Protein AF-A0A7W6C2K6-F1 (afdb_monomer_lite)

pLDDT: mean 76.29, std 16.05, range [32.16, 95.69]

Structure (mmCIF, N/CA/C/O backbone):
data_AF-A0A7W6C2K6-F1
#
_entry.id   AF-A0A7W6C2K6-F1
#
loop_
_atom_site.group_PDB
_atom_site.id
_atom_site.type_symbol
_atom_site.label_atom_id
_atom_site.label_alt_id
_atom_site.label_comp_id
_atom_site.label_asym_id
_atom_site.label_entity_id
_atom_site.label_seq_id
_atom_site.pdbx_PDB_ins_code
_atom_site.Cartn_x
_atom_site.Cartn_y
_atom_site.Cartn_z
_atom_site.occupancy
_atom_site.B_iso_or_equiv
_atom_site.auth_seq_id
_atom_site.auth_comp_id
_atom_site.auth_asym_id
_atom_site.auth_atom_id
_atom_site.pdbx_PDB_model_num
ATOM 1 N N . MET A 1 1 ? -14.427 -16.935 34.861 1.00 48.00 1 MET A N 1
ATOM 2 C CA . MET A 1 1 ? -13.727 -17.296 33.609 1.00 48.00 1 MET A CA 1
ATOM 3 C C . MET A 1 1 ? -14.744 -17.053 32.512 1.00 48.00 1 MET A C 1
ATOM 5 O O . MET A 1 1 ? -15.802 -17.653 32.616 1.00 48.00 1 MET A O 1
ATOM 9 N N . ALA A 1 2 ? -14.507 -16.117 31.590 1.00 50.75 2 ALA A N 1
ATOM 10 C CA . ALA A 1 2 ? -15.468 -15.857 30.516 1.00 50.75 2 ALA A CA 1
ATOM 11 C C . ALA A 1 2 ? -15.568 -17.104 29.625 1.00 50.75 2 ALA A C 1
ATOM 13 O O . ALA A 1 2 ? -14.542 -17.689 29.267 1.00 50.75 2 ALA A O 1
ATOM 14 N N . THR A 1 3 ? -16.783 -17.541 29.330 1.00 52.75 3 THR A N 1
ATOM 15 C CA . THR A 1 3 ? -17.092 -18.716 28.513 1.00 52.75 3 THR A CA 1
ATOM 16 C C . THR A 1 3 ? -17.697 -18.283 27.182 1.00 52.75 3 THR A C 1
ATOM 18 O O . THR A 1 3 ? -18.182 -17.166 27.053 1.00 52.75 3 THR A O 1
ATOM 21 N N . LEU A 1 4 ? -17.685 -19.162 26.175 1.00 52.69 4 LEU A N 1
ATOM 22 C CA . LEU A 1 4 ? -18.337 -18.900 24.882 1.00 52.69 4 LEU A CA 1
ATOM 23 C C . LEU A 1 4 ? -19.836 -18.571 25.028 1.00 52.69 4 LEU A C 1
ATOM 25 O O . LEU A 1 4 ? -20.363 -17.805 24.237 1.00 52.69 4 LEU A O 1
ATOM 29 N N . ARG A 1 5 ? -20.496 -19.057 26.087 1.00 49.12 5 ARG A N 1
ATOM 30 C CA . ARG A 1 5 ? -21.888 -18.704 26.413 1.00 49.12 5 ARG A CA 1
ATOM 31 C C . ARG A 1 5 ? -22.070 -17.246 26.834 1.00 49.12 5 ARG A C 1
ATOM 33 O O . ARG A 1 5 ? -23.145 -16.696 26.646 1.00 49.12 5 ARG A O 1
ATOM 40 N N . ASP A 1 6 ? -21.026 -16.594 27.345 1.00 51.44 6 ASP A N 1
ATOM 41 C CA . ASP A 1 6 ? -21.080 -15.159 27.651 1.00 51.44 6 ASP A CA 1
ATOM 42 C C . ASP A 1 6 ? -21.057 -14.309 26.369 1.00 51.44 6 ASP A C 1
ATOM 44 O O . ASP A 1 6 ? -21.368 -13.121 26.420 1.00 51.44 6 ASP A O 1
ATOM 48 N N . LEU A 1 7 ? -20.705 -14.908 25.219 1.00 54.72 7 LEU A N 1
ATOM 49 C CA . LEU A 1 7 ? -20.797 -14.260 23.912 1.00 54.72 7 LEU A CA 1
ATOM 50 C C . LEU A 1 7 ? -22.180 -14.394 23.259 1.00 54.72 7 LEU A C 1
ATOM 52 O O . LEU A 1 7 ? -22.549 -13.527 22.474 1.00 54.72 7 LEU A O 1
ATOM 56 N N . GLU A 1 8 ? -22.966 -15.414 23.620 1.00 51.19 8 GLU A N 1
ATOM 57 C CA . GLU A 1 8 ? -24.356 -15.585 23.153 1.00 51.19 8 GLU A CA 1
ATOM 58 C C . GLU A 1 8 ? -25.273 -14.443 23.647 1.00 51.19 8 GLU A C 1
ATOM 60 O O . GLU A 1 8 ? -26.331 -14.196 23.077 1.00 51.19 8 GLU A O 1
ATOM 65 N N . LEU A 1 9 ? -24.838 -13.667 24.651 1.00 46.53 9 LEU A N 1
ATOM 66 C CA . LEU A 1 9 ? -25.480 -12.415 25.079 1.00 46.53 9 LEU A CA 1
ATOM 67 C C . LEU A 1 9 ? -25.298 -11.244 24.092 1.00 46.53 9 LEU A C 1
ATOM 69 O O . LEU A 1 9 ? -26.004 -10.246 24.220 1.00 46.53 9 LEU A O 1
ATOM 73 N N . PHE A 1 10 ? -24.385 -11.340 23.117 1.00 51.16 10 PHE A N 1
ATOM 74 C CA . PHE A 1 10 ? -24.195 -10.321 22.069 1.00 51.16 10 PHE A CA 1
ATOM 75 C C . PHE A 1 10 ? -24.962 -10.627 20.779 1.00 51.16 10 PHE A C 1
ATOM 77 O O . PHE A 1 10 ? -24.925 -9.824 19.851 1.00 51.16 10 PHE A O 1
ATOM 84 N N . ASP A 1 11 ? -25.695 -11.742 20.727 1.00 48.34 11 ASP A N 1
ATOM 85 C CA . ASP A 1 11 ? -26.482 -12.154 19.557 1.00 48.34 11 ASP A CA 1
ATOM 86 C C . ASP A 1 11 ? -27.749 -11.291 19.360 1.00 48.34 11 ASP A C 1
ATOM 88 O O . ASP A 1 11 ? -28.576 -11.532 18.485 1.00 48.34 11 ASP A O 1
ATOM 92 N N . HIS A 1 12 ? -27.949 -10.264 20.196 1.00 47.19 12 HIS A N 1
ATOM 93 C CA . HIS A 1 12 ? -29.041 -9.303 20.072 1.00 47.19 12 HIS A CA 1
ATOM 94 C C . HIS A 1 12 ? -28.509 -7.895 19.771 1.00 47.19 12 HIS A C 1
ATOM 96 O O . HIS A 1 12 ? -28.210 -7.102 20.658 1.00 47.19 12 HIS A O 1
ATOM 102 N N . GLN A 1 13 ? -28.488 -7.603 18.468 1.00 52.22 13 GLN A N 1
ATOM 103 C CA . GLN A 1 13 ? -28.601 -6.284 17.840 1.00 52.22 13 GLN A CA 1
ATOM 104 C C . GLN A 1 13 ? -27.512 -5.240 18.138 1.00 52.22 13 GLN A C 1
ATOM 106 O O . GLN A 1 13 ? -27.661 -4.382 19.007 1.00 52.22 13 GLN A O 1
ATOM 111 N N . ARG A 1 14 ? -26.495 -5.214 17.266 1.00 48.31 14 ARG A N 1
ATOM 112 C CA . ARG A 1 14 ? -26.022 -4.029 16.514 1.00 48.31 14 ARG A CA 1
ATOM 113 C C . ARG A 1 14 ? -24.951 -4.487 15.523 1.00 48.31 14 ARG A C 1
ATOM 115 O O . ARG A 1 14 ? -23.990 -5.121 15.940 1.00 48.31 14 ARG A O 1
ATOM 122 N N . GLU A 1 15 ? -25.107 -4.144 14.244 1.00 56.28 15 GLU A N 1
ATOM 123 C CA . GLU A 1 15 ? -24.137 -4.481 13.183 1.00 56.28 15 GLU A CA 1
ATOM 124 C C . GLU A 1 15 ? -22.721 -3.929 13.476 1.00 56.28 15 GLU A C 1
ATOM 126 O O . GLU A 1 15 ? -21.742 -4.504 13.016 1.00 56.28 15 GLU A O 1
ATOM 131 N N . ASP A 1 16 ? -22.608 -2.924 14.359 1.00 60.44 16 ASP A N 1
ATOM 132 C CA . ASP A 1 16 ? -21.351 -2.268 14.756 1.00 60.44 16 ASP A CA 1
ATOM 133 C C . ASP A 1 16 ? -21.005 -2.405 16.259 1.00 60.44 16 ASP A C 1
ATOM 135 O O . ASP A 1 16 ? -20.446 -1.494 16.879 1.00 60.44 16 ASP A O 1
ATOM 139 N N . ALA A 1 17 ? -21.378 -3.506 16.916 1.00 70.44 17 ALA A N 1
ATOM 140 C CA . ALA A 1 17 ? -21.098 -3.677 18.344 1.00 70.44 17 ALA A CA 1
ATOM 141 C C . ALA A 1 17 ? -19.592 -3.876 18.634 1.00 70.44 17 ALA A C 1
ATOM 143 O O . ALA A 1 17 ? -18.962 -4.820 18.159 1.00 70.44 17 ALA A O 1
ATOM 144 N N . VAL A 1 18 ? -19.016 -3.021 19.490 1.00 78.62 18 VAL A N 1
ATOM 145 C CA . VAL A 1 18 ? -17.638 -3.172 19.987 1.00 78.62 18 VAL A CA 1
ATOM 146 C C . VAL A 1 18 ? -17.652 -3.795 21.381 1.00 78.62 18 VAL A C 1
ATOM 148 O O . VAL A 1 18 ? -18.121 -3.186 22.342 1.00 78.62 18 VAL A O 1
ATOM 151 N N . ALA A 1 19 ? -17.079 -4.993 21.508 1.00 82.25 19 ALA A N 1
ATOM 152 C CA . ALA A 1 19 ? -16.872 -5.656 22.792 1.00 82.25 19 ALA A CA 1
ATOM 153 C C . ALA A 1 19 ? -15.440 -5.426 23.303 1.00 82.25 19 ALA A C 1
ATOM 155 O O . ALA A 1 19 ? -14.461 -5.748 22.627 1.00 82.25 19 ALA A O 1
ATOM 156 N N . ILE A 1 20 ? -15.306 -4.900 24.524 1.00 84.38 20 ILE A N 1
ATOM 157 C CA . ILE A 1 20 ? -14.006 -4.660 25.165 1.00 84.38 20 ILE A CA 1
ATOM 158 C C . ILE A 1 20 ? -13.804 -5.664 26.304 1.00 84.38 20 ILE A C 1
ATOM 160 O O . ILE A 1 20 ? -14.524 -5.649 27.299 1.00 84.38 20 ILE A O 1
ATOM 164 N N . LEU A 1 21 ? -12.781 -6.517 26.184 1.00 86.12 21 LEU A N 1
ATOM 165 C CA . LEU A 1 21 ? -12.416 -7.494 27.213 1.00 86.12 21 LEU A CA 1
ATOM 166 C C . LEU A 1 21 ? -11.355 -6.929 28.171 1.00 86.12 21 LEU A C 1
ATOM 168 O O . LEU A 1 21 ? -10.182 -6.804 27.812 1.00 86.12 21 LEU A O 1
ATOM 172 N N . VAL A 1 22 ? -11.748 -6.661 29.419 1.00 88.44 22 VAL A N 1
ATOM 173 C CA . VAL A 1 22 ? -10.874 -6.097 30.464 1.00 88.44 22 VAL A CA 1
ATOM 174 C C . VAL A 1 22 ? -10.638 -7.108 31.591 1.00 88.44 22 VAL A C 1
ATOM 176 O O . VAL A 1 22 ? -11.491 -7.929 31.910 1.00 88.44 22 VAL A O 1
ATOM 179 N N . GLY A 1 23 ? -9.453 -7.074 32.201 1.00 88.62 23 GLY A N 1
ATOM 180 C CA . GLY A 1 23 ? -9.117 -7.908 33.356 1.00 88.62 23 GLY A CA 1
ATOM 181 C C . GLY A 1 23 ? -7.639 -7.807 33.748 1.00 88.62 23 GLY A C 1
ATOM 182 O O . GLY A 1 23 ? -6.842 -7.298 32.952 1.00 88.62 23 GLY A O 1
ATOM 183 N N . PRO A 1 24 ? -7.239 -8.311 34.929 1.00 89.56 24 PRO A N 1
ATOM 184 C CA . PRO A 1 24 ? -5.855 -8.256 35.409 1.00 89.56 24 PRO A CA 1
ATOM 185 C C . PRO A 1 24 ? -4.841 -8.898 34.452 1.00 89.56 24 PRO A C 1
ATOM 187 O O . PRO A 1 24 ? -5.176 -9.756 33.626 1.00 89.56 24 PRO A O 1
ATOM 190 N N . ASN A 1 25 ? -3.566 -8.521 34.554 1.00 86.00 25 ASN A N 1
ATOM 191 C CA . ASN A 1 25 ? -2.503 -9.246 33.854 1.00 86.00 25 ASN A CA 1
ATOM 192 C C . ASN A 1 25 ? -2.491 -10.716 34.301 1.00 86.00 25 ASN A C 1
ATOM 194 O O . ASN A 1 25 ? -2.690 -11.018 35.471 1.00 86.00 25 ASN A O 1
ATOM 198 N N . GLY A 1 26 ? -2.325 -11.640 33.351 1.00 84.88 26 GLY A N 1
ATOM 199 C CA . GLY A 1 26 ? -2.400 -13.079 33.629 1.00 84.88 26 GLY A CA 1
ATOM 200 C C . GLY A 1 26 ? -3.817 -13.661 33.744 1.00 84.88 26 GLY A C 1
ATOM 201 O O . GLY A 1 26 ? -3.945 -14.876 33.811 1.00 84.88 26 GLY A O 1
ATOM 202 N N . SER A 1 27 ? -4.889 -12.859 33.656 1.00 88.38 27 SER A N 1
ATOM 203 C CA . SER A 1 27 ? -6.280 -13.345 33.782 1.00 88.38 27 SER A CA 1
ATOM 204 C C . SER A 1 27 ? -6.790 -14.212 32.616 1.00 88.38 27 SER A C 1
ATOM 206 O O . SER A 1 27 ? -7.971 -14.546 32.563 1.00 88.38 27 SER A O 1
ATOM 208 N N . GLY A 1 28 ? -5.932 -14.541 31.646 1.00 87.94 28 GLY A N 1
ATOM 209 C CA . GLY A 1 28 ? -6.281 -15.400 30.513 1.00 87.94 28 GLY A CA 1
ATOM 210 C C . GLY A 1 28 ? -6.950 -14.706 29.322 1.00 87.94 28 GLY A C 1
ATOM 211 O O . GLY A 1 28 ? -7.367 -15.406 28.408 1.00 87.94 28 GLY A O 1
ATOM 212 N N . LYS A 1 29 ? -7.014 -13.365 29.258 1.00 90.31 29 LYS A N 1
ATOM 213 C CA . LYS A 1 29 ? -7.639 -12.621 28.133 1.00 90.31 29 LYS A CA 1
ATOM 214 C C . LYS A 1 29 ? -7.152 -13.080 26.755 1.00 90.31 29 LYS A C 1
ATOM 216 O O . LYS A 1 29 ? -7.951 -13.415 25.891 1.00 90.31 29 LYS A O 1
ATOM 221 N N . SER A 1 30 ? -5.835 -13.149 26.560 1.00 85.62 30 SER A N 1
ATOM 222 C CA . SER A 1 30 ? -5.251 -13.601 25.291 1.00 85.62 30 SER A CA 1
ATOM 223 C C . SER A 1 30 ? -5.540 -15.078 25.006 1.00 85.62 30 SER A C 1
ATOM 225 O O . SER A 1 30 ? -5.667 -15.456 23.848 1.00 85.62 30 SER A O 1
ATOM 227 N N . THR A 1 31 ? -5.662 -15.909 26.046 1.00 88.25 31 THR A N 1
ATOM 228 C CA . THR A 1 31 ? -6.044 -17.324 25.915 1.00 88.25 31 THR A CA 1
ATOM 229 C C . THR A 1 31 ? -7.497 -17.452 25.468 1.00 88.25 31 THR A C 1
ATOM 231 O O . THR A 1 31 ? -7.773 -18.204 24.541 1.00 88.25 31 THR A O 1
ATOM 234 N N . PHE A 1 32 ? -8.399 -16.669 26.065 1.00 88.75 32 PHE A N 1
ATOM 235 C CA . PHE A 1 32 ? -9.810 -16.609 25.689 1.00 88.75 32 PHE A CA 1
ATOM 236 C C . PHE A 1 32 ? -9.999 -16.121 24.246 1.00 88.75 32 PHE A C 1
ATOM 238 O O . PHE A 1 32 ? -10.682 -16.770 23.459 1.00 88.75 32 PHE A O 1
ATOM 245 N N . LEU A 1 33 ? -9.332 -15.028 23.857 1.00 89.19 33 LEU A N 1
ATOM 246 C CA . LEU A 1 33 ? -9.384 -14.532 22.477 1.00 89.19 33 LEU A CA 1
ATOM 247 C C . LEU A 1 33 ? -8.821 -15.555 21.479 1.00 89.19 33 LEU A C 1
ATOM 249 O O . LEU A 1 33 ? -9.341 -15.681 20.374 1.00 89.19 33 LEU A O 1
ATOM 253 N N . ARG A 1 34 ? -7.793 -16.327 21.864 1.00 87.81 34 ARG A N 1
ATOM 254 C CA . ARG A 1 34 ? -7.268 -17.422 21.035 1.00 87.81 34 ARG A CA 1
ATOM 255 C C . ARG A 1 34 ? -8.293 -18.546 20.863 1.00 87.81 34 ARG A C 1
ATOM 257 O O . ARG A 1 34 ? -8.480 -19.000 19.740 1.00 87.81 34 ARG A O 1
ATOM 264 N N . SER A 1 35 ? -8.951 -18.991 21.936 1.00 87.56 35 SER A N 1
ATOM 265 C CA . SER A 1 35 ? -10.000 -20.021 21.839 1.00 87.56 35 SER A CA 1
ATOM 266 C C . SER A 1 35 ? -11.212 -19.542 21.046 1.00 87.56 35 SER A C 1
ATOM 268 O O . SER A 1 35 ? -11.800 -20.321 20.300 1.00 87.56 35 SER A O 1
ATOM 270 N N . LEU A 1 36 ? -11.549 -18.256 21.165 1.00 87.94 36 LEU A N 1
ATOM 271 C CA . LEU A 1 36 ? -12.608 -17.640 20.382 1.00 87.94 36 LEU A CA 1
ATOM 272 C C . LEU A 1 36 ? -12.259 -17.687 18.892 1.00 87.94 36 LEU A C 1
ATOM 274 O O . LEU A 1 36 ? -12.998 -18.265 18.107 1.00 87.94 36 LEU A O 1
ATOM 278 N N . ALA A 1 37 ? -11.082 -17.187 18.517 1.00 88.00 37 ALA A N 1
ATOM 279 C CA . ALA A 1 37 ? -10.629 -17.215 17.131 1.00 88.00 37 ALA A CA 1
ATOM 280 C C . ALA A 1 37 ? -10.584 -18.646 16.551 1.00 88.00 37 ALA A C 1
ATOM 282 O O . ALA A 1 37 ? -10.944 -18.844 15.397 1.00 88.00 37 ALA A O 1
ATOM 283 N N . GLU A 1 38 ? -10.193 -19.653 17.343 1.00 86.50 38 GLU A N 1
ATOM 284 C CA . GLU A 1 38 ? -10.196 -21.062 16.914 1.00 86.50 38 GLU A CA 1
ATOM 285 C C . GLU A 1 38 ? -11.612 -21.589 16.639 1.00 86.50 38 GLU A C 1
ATOM 287 O O . GLU A 1 38 ? -11.818 -22.316 15.670 1.00 86.50 38 GLU A O 1
ATOM 292 N N . SER A 1 39 ? -12.585 -21.203 17.470 1.00 86.81 39 SER A N 1
ATOM 293 C CA . SER A 1 39 ? -13.981 -21.649 17.349 1.00 86.81 39 SER A CA 1
ATOM 294 C C . SER A 1 39 ? -14.639 -21.108 16.078 1.00 86.81 39 SER A C 1
ATOM 296 O O . SER A 1 39 ? -15.402 -21.816 15.432 1.00 86.81 39 SER A O 1
ATOM 298 N N . TYR A 1 40 ? -14.262 -19.894 15.6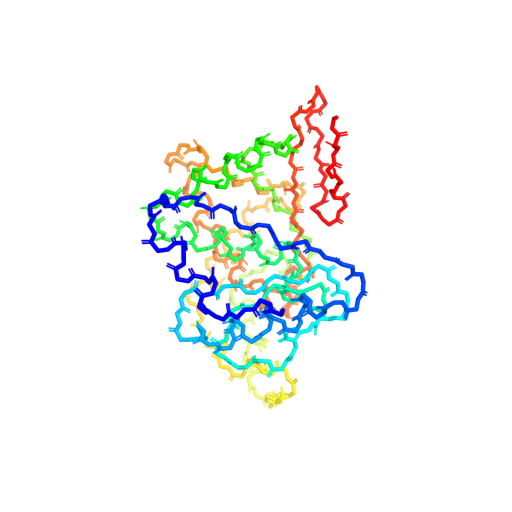74 1.00 85.50 40 TYR A N 1
ATOM 299 C CA . TYR A 1 40 ? -14.794 -19.195 14.502 1.00 85.50 40 TYR A CA 1
ATOM 300 C C . TYR A 1 40 ? -13.828 -19.219 13.303 1.00 85.50 40 TYR A C 1
ATOM 302 O O . TYR A 1 40 ? -13.918 -18.402 12.389 1.00 85.50 40 TYR A O 1
ATOM 310 N N . ARG A 1 41 ? -12.869 -20.156 13.269 1.00 82.12 41 ARG A N 1
ATOM 311 C CA . ARG A 1 41 ? -11.804 -20.176 12.245 1.00 82.12 41 ARG A CA 1
ATOM 312 C C . ARG A 1 41 ? -12.290 -20.393 10.809 1.00 82.12 41 ARG A C 1
ATOM 314 O O . ARG A 1 41 ? -11.530 -20.173 9.877 1.00 82.12 41 ARG A O 1
ATOM 321 N N . HIS A 1 42 ? -13.509 -20.895 10.636 1.00 79.38 42 HIS A N 1
ATOM 322 C CA . HIS A 1 42 ? -14.125 -21.121 9.326 1.00 79.38 42 HIS A CA 1
ATOM 323 C C . HIS A 1 42 ? -15.015 -19.954 8.884 1.00 79.38 42 HIS A C 1
ATOM 325 O O . HIS A 1 42 ? -15.569 -19.988 7.790 1.00 79.38 42 HIS A O 1
ATOM 331 N N . GLU A 1 43 ? -15.124 -18.921 9.715 1.00 82.62 43 GLU A N 1
ATOM 332 C CA . GLU A 1 43 ? -15.876 -17.711 9.427 1.00 82.62 43 GLU A CA 1
ATOM 333 C C . GLU A 1 43 ? -14.948 -16.567 8.995 1.00 82.62 43 GLU A C 1
ATOM 335 O O . GLU A 1 43 ? -13.724 -16.700 8.905 1.00 82.62 43 GLU A O 1
ATOM 340 N N . ASN A 1 44 ? -15.539 -15.406 8.717 1.00 76.19 44 ASN A N 1
ATOM 341 C CA . ASN A 1 44 ? -14.850 -14.206 8.251 1.00 76.19 44 ASN A CA 1
ATOM 342 C C . ASN A 1 44 ? -14.098 -13.488 9.397 1.00 76.19 44 ASN A C 1
ATOM 344 O O . ASN A 1 44 ? -14.258 -12.290 9.603 1.00 76.19 44 ASN A O 1
ATOM 348 N N . VAL A 1 45 ? -13.258 -14.208 10.146 1.00 81.75 45 VAL A N 1
ATOM 349 C CA . VAL A 1 45 ? -12.539 -13.683 11.319 1.00 81.75 45 VAL A CA 1
ATOM 350 C C . VAL A 1 45 ? -11.146 -13.183 10.946 1.00 81.75 45 VAL A C 1
ATOM 352 O O . VAL A 1 45 ? -10.409 -13.816 10.181 1.00 81.75 45 VAL A O 1
ATOM 355 N N . VAL A 1 46 ? -10.766 -12.038 11.521 1.00 83.94 46 VAL A N 1
ATOM 356 C CA . VAL A 1 46 ? -9.403 -11.501 11.475 1.00 83.94 46 VAL A CA 1
ATOM 357 C C . VAL A 1 46 ? -8.873 -11.346 12.899 1.00 83.94 46 VAL A C 1
ATOM 359 O O . VAL A 1 46 ? -9.422 -10.5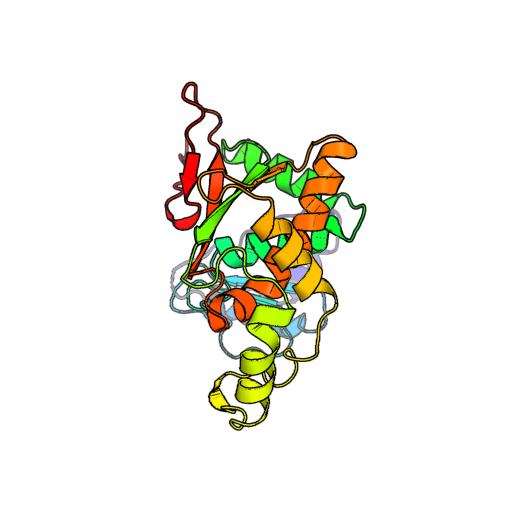95 13.698 1.00 83.94 46 VAL A O 1
ATOM 362 N N . ALA A 1 47 ? -7.779 -12.036 13.215 1.00 85.25 47 ALA A N 1
ATOM 363 C CA . ALA A 1 47 ? -7.080 -11.881 14.486 1.00 85.25 47 ALA A CA 1
ATOM 364 C C . ALA A 1 47 ? -5.985 -10.812 14.369 1.00 85.25 47 ALA A C 1
ATOM 366 O O . ALA A 1 47 ? -5.076 -10.927 13.542 1.00 85.25 47 ALA A O 1
ATOM 367 N N . VAL A 1 48 ? -6.039 -9.789 15.221 1.00 83.38 48 VAL A N 1
ATOM 368 C CA . VAL A 1 48 ? -5.049 -8.703 15.256 1.00 83.38 48 VAL A CA 1
ATOM 369 C C . VAL A 1 48 ? -4.243 -8.790 16.550 1.00 83.38 48 VAL A C 1
ATOM 371 O O . VAL A 1 48 ? -4.804 -8.769 17.643 1.00 83.38 48 VAL A O 1
ATOM 374 N N . SER A 1 49 ? -2.915 -8.879 16.436 1.00 81.25 49 SER A N 1
ATOM 375 C CA . SER A 1 49 ? -2.001 -8.831 17.582 1.00 81.25 49 SER A CA 1
ATOM 376 C C . SER A 1 49 ? -0.928 -7.776 17.365 1.00 81.25 49 SER A C 1
ATOM 378 O O . SER A 1 49 ? -0.026 -7.947 16.543 1.00 81.25 49 SER A O 1
ATOM 380 N N . ASN A 1 50 ? -0.998 -6.704 18.156 1.00 73.94 50 ASN A N 1
ATOM 381 C CA . ASN A 1 50 ? -0.006 -5.629 18.141 1.00 73.94 50 ASN A CA 1
ATOM 382 C C . ASN A 1 50 ? 1.232 -5.927 19.016 1.00 73.94 50 ASN A C 1
ATOM 384 O O . ASN A 1 50 ? 2.072 -5.062 19.242 1.00 73.94 50 ASN A O 1
ATOM 388 N N . THR A 1 51 ? 1.352 -7.140 19.561 1.00 71.88 51 THR A N 1
ATOM 389 C CA . THR A 1 51 ? 2.513 -7.539 20.366 1.00 71.88 51 THR A CA 1
ATOM 390 C C . THR A 1 51 ? 3.477 -8.407 19.548 1.00 71.88 51 THR A C 1
ATOM 392 O O . THR A 1 51 ? 3.025 -9.223 18.737 1.00 71.88 51 THR A O 1
ATOM 395 N N . PRO A 1 52 ? 4.804 -8.300 19.775 1.00 62.75 52 PRO A N 1
ATOM 396 C CA . PRO A 1 52 ? 5.785 -9.204 19.166 1.00 62.75 52 PRO A CA 1
ATOM 397 C C . PRO A 1 52 ? 5.529 -10.673 19.530 1.00 62.75 52 PRO A C 1
ATOM 399 O O . PRO A 1 52 ? 5.712 -11.574 18.713 1.00 62.75 52 PRO A O 1
ATOM 402 N N . HIS A 1 53 ? 5.058 -10.915 20.759 1.00 69.88 53 HIS A N 1
ATOM 403 C CA . HIS A 1 53 ? 4.638 -12.228 21.241 1.00 69.88 53 HIS A CA 1
ATOM 404 C C . HIS A 1 53 ? 3.215 -12.547 20.791 1.00 69.88 53 HIS A C 1
ATOM 406 O O . HIS A 1 53 ? 2.278 -12.590 21.592 1.00 69.88 53 HIS A O 1
ATOM 412 N N . ASP A 1 54 ? 3.072 -12.777 19.491 1.00 75.56 54 ASP A N 1
ATOM 413 C CA . ASP A 1 54 ? 1.788 -13.083 18.887 1.00 75.56 54 ASP A CA 1
ATOM 414 C C . ASP A 1 54 ? 1.228 -14.424 19.391 1.00 75.56 54 ASP A C 1
ATOM 416 O O . ASP A 1 54 ? 1.720 -15.512 19.075 1.00 75.56 54 ASP A O 1
ATOM 420 N N . ARG A 1 55 ? 0.149 -14.335 20.173 1.00 77.00 55 ARG A N 1
ATOM 421 C CA . ARG A 1 55 ? -0.562 -15.483 20.744 1.00 77.00 55 ARG A CA 1
ATOM 422 C C . ARG A 1 55 ? -1.480 -16.182 19.752 1.00 77.00 55 ARG A C 1
ATOM 424 O O . ARG A 1 55 ? -2.010 -17.221 20.114 1.00 77.00 55 ARG A O 1
ATOM 431 N N . PHE A 1 56 ? -1.627 -15.691 18.530 1.00 81.12 56 PHE A N 1
ATOM 432 C CA . PHE A 1 56 ? -2.308 -16.357 17.417 1.00 81.12 56 PHE A CA 1
ATOM 433 C C . PHE A 1 56 ? -1.314 -17.015 16.448 1.00 81.12 56 PHE A C 1
ATOM 435 O O . PHE A 1 56 ? -1.706 -17.602 15.437 1.00 81.12 56 PHE A O 1
ATOM 442 N N . ALA A 1 57 ? -0.009 -16.967 16.750 1.00 71.25 57 ALA A N 1
ATOM 443 C CA . ALA A 1 57 ? 0.990 -17.689 15.978 1.00 71.25 57 ALA A CA 1
ATOM 444 C C . ALA A 1 57 ? 0.634 -19.189 15.890 1.00 71.25 57 ALA A C 1
ATOM 446 O O . ALA A 1 57 ? 0.197 -19.808 16.870 1.00 71.25 57 ALA A O 1
ATOM 447 N N . ARG A 1 58 ? 0.852 -19.763 14.697 1.00 76.31 58 ARG A N 1
ATOM 448 C CA . ARG A 1 58 ? 0.603 -21.173 14.325 1.00 76.31 58 ARG A CA 1
ATOM 449 C C . ARG A 1 58 ? -0.866 -21.599 14.192 1.00 76.31 58 ARG A C 1
ATOM 451 O O . ARG A 1 58 ? -1.102 -22.771 13.920 1.00 76.31 58 ARG A O 1
ATOM 458 N N . MET A 1 59 ? -1.835 -20.694 14.332 1.00 78.50 59 MET A N 1
ATOM 459 C CA . MET A 1 59 ? -3.227 -21.009 13.986 1.00 78.50 59 MET A CA 1
ATOM 460 C C . MET A 1 59 ? -3.367 -21.133 12.463 1.00 78.50 59 MET A C 1
ATOM 462 O O . MET A 1 59 ? -2.879 -20.276 11.723 1.00 78.50 59 MET A O 1
ATOM 466 N N . ARG A 1 60 ? -3.987 -22.221 11.995 1.00 75.94 60 ARG A N 1
ATOM 467 C CA . ARG A 1 60 ? -4.285 -22.461 10.574 1.00 75.94 60 ARG A CA 1
ATOM 468 C C . ARG A 1 60 ? -5.739 -22.078 10.297 1.00 75.94 60 ARG A C 1
ATOM 470 O O . ARG A 1 60 ? -6.588 -22.267 11.157 1.00 75.94 60 ARG A O 1
ATOM 477 N N . GLY A 1 61 ? -6.015 -21.553 9.104 1.00 72.88 61 GLY A N 1
ATOM 478 C CA . GLY A 1 61 ? -7.376 -21.204 8.675 1.00 72.88 61 GLY A CA 1
ATOM 479 C C . GLY A 1 61 ? -7.871 -19.813 9.083 1.00 72.88 61 GLY A C 1
ATOM 480 O O . GLY A 1 61 ? -8.947 -19.432 8.662 1.00 72.88 61 GLY A O 1
ATOM 481 N N . ILE A 1 62 ? -7.089 -19.020 9.826 1.00 79.12 62 ILE A N 1
ATOM 482 C CA . ILE A 1 62 ? -7.497 -17.680 10.290 1.00 79.12 62 ILE A CA 1
ATOM 483 C C . ILE A 1 62 ? -6.664 -16.597 9.600 1.00 79.12 62 ILE A C 1
ATOM 485 O O . ILE A 1 62 ? -5.437 -16.720 9.503 1.00 79.12 62 ILE A O 1
ATOM 489 N N . ARG A 1 63 ? -7.302 -15.497 9.171 1.00 77.94 63 ARG A N 1
ATOM 490 C CA . ARG A 1 63 ? -6.578 -14.297 8.713 1.00 77.94 63 ARG A CA 1
ATOM 491 C C . ARG A 1 63 ? -5.977 -13.576 9.912 1.00 77.94 63 ARG A C 1
ATOM 493 O O . ARG A 1 63 ? -6.662 -13.313 10.894 1.00 77.94 63 ARG A O 1
ATOM 500 N N . ARG A 1 64 ? -4.689 -13.245 9.846 1.00 76.62 64 ARG A N 1
ATOM 501 C CA . ARG A 1 64 ? -3.955 -12.683 10.986 1.00 76.62 64 ARG A CA 1
ATOM 502 C C . ARG A 1 64 ? -3.141 -11.469 10.578 1.00 76.62 64 ARG A C 1
ATOM 504 O O . ARG A 1 64 ? -2.381 -11.551 9.620 1.00 76.62 64 ARG A O 1
ATOM 511 N N . ILE A 1 65 ? -3.229 -10.402 11.365 1.00 71.06 65 ILE A N 1
ATOM 512 C CA . ILE A 1 65 ? -2.371 -9.219 11.265 1.00 71.06 65 ILE A CA 1
ATOM 513 C C . ILE A 1 65 ? -1.458 -9.206 12.493 1.00 71.06 65 ILE A C 1
ATOM 515 O O . ILE A 1 65 ? -1.926 -9.210 13.632 1.00 71.06 65 ILE A O 1
ATOM 519 N N . SER A 1 66 ? -0.144 -9.244 12.261 1.00 67.81 66 SER A N 1
ATOM 520 C CA . SER A 1 66 ? 0.858 -9.412 13.318 1.00 67.81 66 SER A CA 1
ATOM 521 C C . SER A 1 66 ? 2.125 -8.622 13.030 1.00 67.81 66 SER A C 1
ATOM 523 O O . SER A 1 66 ? 2.661 -8.731 11.927 1.00 67.81 66 SER A O 1
ATOM 525 N N . VAL A 1 67 ? 2.676 -7.967 14.049 1.00 58.25 67 VAL A N 1
ATOM 526 C CA . VAL A 1 67 ? 3.847 -7.071 13.953 1.00 58.25 67 VAL A CA 1
ATOM 527 C C . VAL A 1 67 ? 5.144 -7.775 13.489 1.00 58.25 67 VAL A C 1
ATOM 529 O O . VAL A 1 67 ? 6.070 -7.121 13.027 1.00 58.25 67 VAL A O 1
ATOM 532 N N . GLY A 1 68 ? 5.218 -9.113 13.536 1.00 55.09 68 GLY A N 1
ATOM 533 C CA . GLY A 1 68 ? 6.437 -9.887 13.238 1.00 55.09 68 GLY A CA 1
ATOM 534 C C . GLY A 1 68 ? 6.588 -10.489 11.830 1.00 55.09 68 GLY A C 1
ATOM 535 O O . GLY A 1 68 ? 7.510 -11.275 11.633 1.00 55.09 68 GLY A O 1
ATOM 536 N N . ARG A 1 69 ? 5.706 -10.206 10.857 1.00 56.88 69 ARG A N 1
ATOM 537 C CA . ARG A 1 69 ? 5.846 -10.715 9.470 1.00 56.88 69 ARG A CA 1
ATOM 538 C C . ARG A 1 69 ? 6.061 -9.567 8.486 1.00 56.88 69 ARG A C 1
ATOM 540 O O . ARG A 1 69 ? 5.318 -8.591 8.533 1.00 56.88 69 ARG A O 1
ATOM 547 N N . SER A 1 70 ? 7.030 -9.707 7.576 1.00 54.53 70 SER A N 1
ATOM 548 C CA . SER A 1 70 ? 7.328 -8.735 6.505 1.00 54.53 70 SER A CA 1
ATOM 549 C C . SER A 1 70 ? 6.088 -8.350 5.695 1.00 54.53 70 SER A C 1
ATOM 551 O O . SER A 1 70 ? 5.888 -7.179 5.384 1.00 54.53 70 SER A O 1
ATOM 553 N N . ASP A 1 71 ? 5.211 -9.317 5.435 1.00 55.09 71 ASP A N 1
ATOM 554 C CA . ASP A 1 71 ? 4.036 -9.146 4.570 1.00 55.09 71 ASP A CA 1
ATOM 555 C C . ASP A 1 71 ? 2.863 -8.460 5.288 1.00 55.09 71 ASP A C 1
ATOM 557 O O . ASP A 1 71 ? 1.882 -8.052 4.666 1.00 55.09 71 ASP A O 1
ATOM 561 N N . HIS A 1 72 ? 2.955 -8.316 6.614 1.00 59.66 72 HIS A N 1
ATOM 562 C CA . HIS A 1 72 ? 1.969 -7.630 7.454 1.00 59.66 72 HIS A CA 1
ATOM 563 C C . HIS A 1 72 ? 2.434 -6.235 7.879 1.00 59.66 72 HIS A C 1
ATOM 565 O O . HIS A 1 72 ? 1.802 -5.612 8.732 1.00 59.66 72 HIS A O 1
ATOM 571 N N . LYS A 1 73 ? 3.530 -5.732 7.296 1.00 71.75 73 LYS A N 1
ATOM 572 C CA . LYS A 1 73 ? 3.918 -4.334 7.468 1.00 71.75 73 LYS A CA 1
ATOM 573 C C . LYS A 1 73 ? 2.816 -3.431 6.888 1.00 71.75 73 LYS A C 1
ATOM 575 O O . LYS A 1 73 ? 2.304 -3.747 5.810 1.00 71.75 73 LYS A O 1
ATOM 580 N N . PRO A 1 74 ? 2.474 -2.309 7.548 1.00 76.75 74 PRO A N 1
ATOM 581 C CA . PRO A 1 74 ? 1.408 -1.418 7.089 1.00 76.75 74 PRO A CA 1
ATOM 582 C C . PRO A 1 74 ? 1.498 -1.012 5.603 1.00 76.75 74 PRO A C 1
ATOM 584 O O . PRO A 1 74 ? 0.475 -1.113 4.928 1.00 76.75 74 PRO A O 1
ATOM 587 N N . PRO A 1 75 ? 2.684 -0.696 5.033 1.00 82.56 75 PRO A N 1
ATOM 588 C CA . PRO A 1 75 ? 2.807 -0.398 3.602 1.00 82.56 75 PRO A CA 1
ATOM 589 C C . PRO A 1 75 ? 2.331 -1.539 2.688 1.00 82.56 75 PRO A C 1
ATOM 591 O O . PRO A 1 75 ? 1.599 -1.306 1.733 1.00 82.56 75 PRO A O 1
ATOM 594 N N . ASN A 1 76 ? 2.674 -2.790 3.010 1.00 80.12 76 ASN A N 1
ATOM 595 C CA . ASN A 1 76 ? 2.295 -3.962 2.209 1.00 80.12 76 ASN A CA 1
ATOM 596 C C . ASN A 1 76 ? 0.805 -4.311 2.343 1.00 80.12 76 ASN A C 1
ATOM 598 O O . ASN A 1 76 ? 0.221 -4.926 1.449 1.00 80.12 76 ASN A O 1
ATOM 602 N N . LEU A 1 77 ? 0.170 -3.942 3.461 1.00 77.06 77 LEU A N 1
ATOM 603 C CA . LEU A 1 77 ? -1.283 -4.033 3.608 1.00 77.06 77 LEU A CA 1
ATOM 604 C C . LEU A 1 77 ? -1.982 -2.993 2.730 1.00 77.06 77 LEU A C 1
ATOM 606 O O . LEU A 1 77 ? -2.910 -3.355 2.013 1.00 77.06 77 LEU A O 1
ATOM 610 N N . VAL A 1 78 ? -1.496 -1.748 2.728 1.00 82.38 78 VAL A N 1
ATOM 611 C CA . VAL A 1 78 ? -2.045 -0.666 1.897 1.00 82.38 78 VAL A CA 1
ATOM 612 C C . VAL A 1 78 ? -1.911 -0.980 0.413 1.00 82.38 78 VAL A C 1
ATOM 614 O O . VAL A 1 78 ? -2.914 -0.956 -0.289 1.00 82.38 78 VAL A O 1
ATOM 617 N N . LYS A 1 79 ? -0.720 -1.367 -0.062 1.00 86.00 79 LYS A N 1
ATOM 618 C CA . LYS A 1 79 ? -0.500 -1.750 -1.469 1.00 86.00 79 LYS A CA 1
ATOM 619 C C . LYS A 1 79 ? -1.505 -2.802 -1.945 1.00 86.00 79 LYS A C 1
ATOM 621 O O . LYS A 1 79 ? -2.110 -2.648 -3.000 1.00 86.00 79 LYS A O 1
ATOM 626 N N . ARG A 1 80 ? -1.729 -3.848 -1.139 1.00 79.56 80 ARG A N 1
ATOM 627 C CA . ARG A 1 80 ? -2.697 -4.914 -1.449 1.00 79.56 80 ARG A CA 1
ATOM 628 C C . ARG A 1 80 ? -4.144 -4.444 -1.378 1.00 79.56 80 ARG A C 1
ATOM 630 O O . ARG A 1 80 ? -4.942 -4.881 -2.197 1.00 79.56 80 ARG A O 1
ATOM 637 N N . ALA A 1 81 ? -4.487 -3.613 -0.396 1.00 77.25 81 ALA A N 1
ATOM 638 C CA . ALA A 1 81 ? -5.831 -3.063 -0.270 1.00 77.25 81 ALA A CA 1
ATOM 639 C C . ALA A 1 81 ? -6.170 -2.203 -1.491 1.00 77.25 81 ALA A C 1
ATOM 641 O O . ALA A 1 81 ? -7.173 -2.466 -2.138 1.00 77.25 81 ALA A O 1
ATOM 642 N N . VAL A 1 82 ? -5.275 -1.286 -1.866 1.00 79.69 82 VAL A N 1
ATOM 643 C CA . VAL A 1 82 ? -5.416 -0.410 -3.037 1.00 79.69 82 VAL A CA 1
ATOM 644 C C . VAL A 1 82 ? -5.486 -1.215 -4.336 1.00 79.69 82 VAL A C 1
ATOM 646 O O . VAL A 1 82 ? -6.371 -0.992 -5.156 1.00 79.69 82 VAL A O 1
ATOM 649 N N . ALA A 1 83 ? -4.608 -2.208 -4.511 1.00 80.62 83 ALA A N 1
ATOM 650 C CA . ALA A 1 83 ? -4.631 -3.063 -5.696 1.00 80.62 83 ALA A CA 1
ATOM 651 C C . ALA A 1 83 ? -5.913 -3.906 -5.821 1.00 80.62 83 ALA A C 1
ATOM 653 O O . ALA A 1 83 ? -6.229 -4.339 -6.923 1.00 80.62 83 ALA A O 1
ATOM 654 N N . ARG A 1 84 ? -6.623 -4.178 -4.715 1.00 76.12 84 ARG A N 1
ATOM 655 C CA . ARG A 1 84 ? -7.904 -4.905 -4.718 1.00 76.12 84 ARG A CA 1
ATOM 656 C C . ARG A 1 84 ? -9.098 -3.978 -4.861 1.00 76.12 84 ARG A C 1
ATOM 658 O O . ARG A 1 84 ? -10.040 -4.328 -5.554 1.00 76.12 84 ARG A O 1
ATOM 665 N N . SER A 1 85 ? -9.082 -2.831 -4.193 1.00 73.12 85 SER A N 1
ATOM 666 C CA . SER A 1 85 ? -10.202 -1.899 -4.234 1.00 73.12 85 SER A CA 1
ATOM 667 C C . SER A 1 85 ? -10.357 -1.297 -5.630 1.00 73.12 85 SER A C 1
ATOM 669 O O . SER A 1 85 ? -11.473 -1.125 -6.084 1.00 73.12 85 SER A O 1
ATOM 671 N N . LEU A 1 86 ? -9.268 -1.085 -6.376 1.00 71.44 86 LEU A N 1
ATOM 672 C CA . LEU A 1 86 ? -9.338 -0.616 -7.769 1.00 71.44 86 LEU A CA 1
ATOM 673 C C . LEU A 1 86 ? -9.923 -1.640 -8.769 1.00 71.44 86 LEU A C 1
ATOM 675 O O . LEU A 1 86 ? -10.227 -1.260 -9.899 1.00 71.44 86 LEU A O 1
ATOM 679 N N . ASP A 1 87 ? -10.088 -2.909 -8.376 1.00 66.69 87 ASP A N 1
ATOM 680 C CA . ASP A 1 87 ? -10.773 -3.933 -9.185 1.00 66.69 87 ASP A CA 1
ATOM 681 C C . ASP A 1 87 ? -12.274 -4.030 -8.896 1.00 66.69 87 ASP A C 1
ATOM 683 O O . ASP A 1 87 ? -13.013 -4.618 -9.686 1.00 66.69 87 ASP A O 1
ATOM 687 N N . VAL A 1 88 ? -12.717 -3.525 -7.743 1.00 62.78 88 VAL A N 1
ATOM 688 C CA . VAL A 1 88 ? -14.077 -3.710 -7.241 1.00 62.78 88 VAL A CA 1
ATOM 689 C C . VAL A 1 88 ? -14.689 -2.333 -7.021 1.00 62.78 88 VAL A C 1
ATOM 691 O O . VAL A 1 88 ? -14.252 -1.599 -6.139 1.00 62.78 88 VAL A O 1
ATOM 694 N N . ASP A 1 89 ? -15.716 -1.992 -7.801 1.00 55.75 89 ASP A N 1
ATOM 695 C CA . ASP A 1 89 ? -16.543 -0.801 -7.575 1.00 55.75 89 ASP A CA 1
ATOM 696 C C . ASP A 1 89 ? -17.281 -0.943 -6.232 1.00 55.75 89 ASP A C 1
ATOM 698 O O . ASP A 1 89 ? -18.415 -1.419 -6.182 1.00 55.75 89 ASP A O 1
ATOM 702 N N . ASP A 1 90 ? -16.622 -0.615 -5.117 1.00 56.56 90 ASP A N 1
ATOM 703 C CA . ASP A 1 90 ? -17.183 -0.852 -3.787 1.00 56.56 90 ASP A CA 1
ATOM 704 C C . ASP A 1 90 ? -16.853 0.235 -2.751 1.00 56.56 90 ASP A C 1
ATOM 706 O O . ASP A 1 90 ? -15.804 0.884 -2.743 1.00 56.56 90 ASP A O 1
ATOM 710 N N . SER A 1 91 ? -17.780 0.335 -1.801 1.00 61.50 91 SER A N 1
ATOM 711 C CA . SER A 1 91 ? -17.820 1.097 -0.550 1.00 61.50 91 SER A CA 1
ATOM 712 C C . SER A 1 91 ? -16.570 0.996 0.341 1.00 61.50 91 SER A C 1
ATOM 714 O O . SER A 1 91 ? -16.377 1.833 1.228 1.00 61.50 91 SER A O 1
ATOM 716 N N . SER A 1 92 ? -15.686 0.022 0.092 1.00 64.69 92 SER A N 1
ATOM 717 C CA . SER A 1 92 ? -14.394 -0.132 0.776 1.00 64.69 92 SER A CA 1
ATOM 718 C C . SER A 1 92 ? -13.521 1.131 0.705 1.00 64.69 92 SER A C 1
ATOM 720 O O . SER A 1 92 ? -12.850 1.474 1.681 1.00 64.69 92 SER A O 1
ATOM 722 N N . PHE A 1 93 ? -13.590 1.886 -0.396 1.00 68.19 93 PHE A N 1
ATOM 723 C CA . PHE A 1 93 ? -12.877 3.158 -0.536 1.00 68.19 93 PHE A CA 1
ATOM 724 C C . PHE A 1 93 ? -13.405 4.253 0.386 1.00 68.19 93 PHE A C 1
ATOM 726 O O . PHE A 1 93 ? -12.614 4.970 0.992 1.00 68.19 93 PHE A O 1
ATOM 733 N N . HIS A 1 94 ? -14.724 4.345 0.564 1.00 70.50 94 HIS A N 1
ATOM 734 C CA . HIS A 1 94 ? -15.318 5.322 1.476 1.00 70.50 94 HIS A CA 1
ATOM 735 C C . HIS A 1 94 ? -14.877 5.069 2.926 1.00 70.50 94 HIS A C 1
ATOM 737 O O . HIS A 1 94 ? -14.587 6.005 3.672 1.00 70.50 94 HIS A O 1
ATOM 743 N N . GLN A 1 95 ? -14.778 3.797 3.325 1.00 73.31 95 GLN A N 1
ATOM 744 C CA . GLN A 1 95 ? -14.281 3.422 4.651 1.00 73.31 95 GLN A CA 1
ATOM 745 C C . GLN A 1 95 ? -12.808 3.808 4.837 1.00 73.31 95 GLN A C 1
ATOM 747 O O . GLN A 1 95 ? -12.446 4.357 5.877 1.00 73.31 95 GLN A O 1
ATOM 752 N N . ILE A 1 96 ? -11.966 3.574 3.826 1.00 76.12 96 ILE A N 1
ATOM 753 C CA . ILE A 1 96 ? -10.557 3.990 3.838 1.00 76.12 96 ILE A CA 1
ATOM 754 C C . ILE A 1 96 ? -10.451 5.512 3.989 1.00 76.12 96 ILE A C 1
ATOM 756 O O . ILE A 1 96 ? -9.727 5.974 4.870 1.00 76.12 96 ILE A O 1
ATOM 760 N N . SER A 1 97 ? -11.207 6.280 3.200 1.00 78.12 97 SER A N 1
ATOM 761 C CA . SER A 1 97 ? -11.215 7.746 3.268 1.00 78.12 97 SER A CA 1
ATOM 762 C C . SER A 1 97 ? -11.569 8.258 4.661 1.00 78.12 97 SER A C 1
ATOM 764 O O . SER A 1 97 ? -10.846 9.084 5.213 1.00 78.12 97 SER A O 1
ATOM 766 N N . ALA A 1 98 ? -12.635 7.720 5.265 1.00 79.94 98 ALA A N 1
ATOM 767 C CA . ALA A 1 98 ? -13.071 8.114 6.603 1.00 79.94 98 ALA A CA 1
ATOM 768 C C . ALA A 1 98 ? -12.017 7.802 7.680 1.00 79.94 98 ALA A C 1
ATOM 770 O O . ALA A 1 98 ? -11.790 8.607 8.583 1.00 79.94 98 ALA A O 1
ATOM 771 N N . ILE A 1 99 ? -11.339 6.652 7.580 1.00 81.88 99 ILE A N 1
ATOM 772 C CA . ILE A 1 99 ? -10.264 6.277 8.510 1.00 81.88 99 ILE A CA 1
ATOM 773 C C . ILE A 1 99 ? -9.066 7.220 8.364 1.00 81.88 99 ILE A C 1
ATOM 775 O O . ILE A 1 99 ? -8.480 7.620 9.370 1.00 81.88 99 ILE A O 1
ATOM 779 N N . MET A 1 100 ? -8.682 7.567 7.134 1.00 84.81 100 MET A N 1
ATOM 780 C CA . MET A 1 100 ? -7.560 8.474 6.886 1.00 84.81 100 MET A CA 1
ATOM 781 C C . MET A 1 100 ? -7.835 9.873 7.431 1.00 84.81 100 MET A C 1
ATOM 783 O O . MET A 1 100 ? -6.992 10.401 8.161 1.00 84.81 100 MET A O 1
ATOM 787 N N . ASP A 1 101 ? -9.026 10.409 7.159 1.00 85.25 101 ASP A N 1
ATOM 788 C CA . ASP A 1 101 ? -9.448 11.722 7.646 1.00 85.25 101 ASP A CA 1
ATOM 789 C C . ASP A 1 101 ? -9.476 11.764 9.179 1.00 85.25 101 ASP A C 1
ATOM 791 O O . ASP A 1 101 ? -8.855 12.631 9.796 1.00 85.25 101 ASP A O 1
ATOM 795 N N . TYR A 1 102 ? -10.053 10.735 9.813 1.00 85.50 102 TYR A N 1
ATOM 796 C CA . TYR A 1 102 ? -10.010 10.573 11.269 1.00 85.50 102 TYR A CA 1
ATOM 797 C C . TYR A 1 102 ? -8.576 10.557 11.828 1.00 85.50 102 TYR A C 1
ATOM 799 O O . TYR A 1 102 ? -8.315 11.083 12.910 1.00 85.50 102 TYR A O 1
ATOM 807 N N . CYS A 1 103 ? -7.621 9.976 11.097 1.00 84.44 103 CYS A N 1
ATOM 808 C CA . CYS A 1 103 ? -6.215 9.942 11.498 1.00 84.44 103 CYS A CA 1
ATOM 809 C C . CYS A 1 103 ? -5.448 11.248 11.207 1.00 84.44 103 CYS A C 1
ATOM 811 O O . CYS A 1 103 ? -4.251 11.315 11.508 1.00 84.44 103 CYS A O 1
ATOM 813 N N . GLY A 1 104 ? -6.098 12.268 10.636 1.00 87.88 104 GLY A N 1
ATOM 814 C CA . GLY A 1 104 ? -5.486 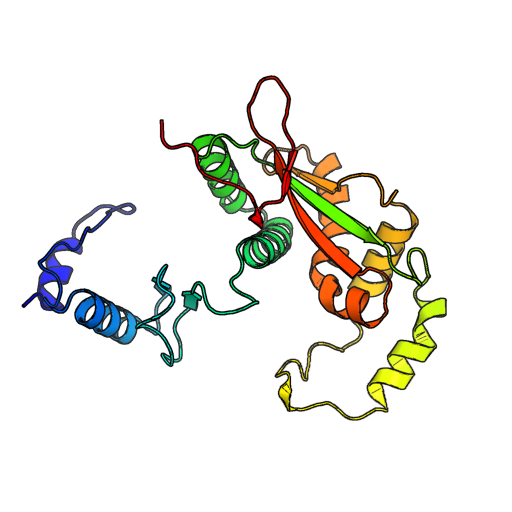13.547 10.269 1.00 87.88 104 GLY A CA 1
ATOM 815 C C . GLY A 1 104 ? -4.691 13.507 8.960 1.00 87.88 104 GLY A C 1
ATOM 816 O O . GLY A 1 104 ? -3.769 14.308 8.775 1.00 87.88 104 GLY A O 1
ATOM 817 N N . TYR A 1 105 ? -5.004 12.564 8.071 1.00 89.81 105 TYR A N 1
ATOM 818 C CA . TYR A 1 105 ? -4.370 12.418 6.762 1.00 89.81 105 TYR A CA 1
ATOM 819 C C . TYR A 1 105 ? -5.380 12.653 5.637 1.00 89.81 105 TYR A C 1
ATOM 821 O O . TYR A 1 105 ? -6.552 12.300 5.761 1.00 89.81 105 TYR A O 1
ATOM 829 N N . ALA A 1 106 ? -4.917 13.199 4.515 1.00 89.44 106 ALA A N 1
ATOM 830 C CA . ALA A 1 106 ? -5.729 13.295 3.310 1.00 89.44 106 ALA A CA 1
ATOM 831 C C . ALA A 1 106 ? -6.097 11.875 2.836 1.00 89.44 106 ALA A C 1
ATOM 833 O O . ALA A 1 106 ? -5.251 10.983 2.949 1.00 89.44 106 ALA A O 1
ATOM 834 N N . PRO A 1 107 ? -7.302 11.641 2.283 1.00 86.75 107 PRO A N 1
ATOM 835 C CA . PRO A 1 107 ? -7.789 10.319 1.870 1.00 86.75 107 PRO A CA 1
ATOM 836 C C . PRO A 1 107 ? -7.127 9.806 0.572 1.00 86.75 107 PRO A C 1
ATOM 838 O O . PRO A 1 107 ? -7.786 9.343 -0.357 1.00 86.75 107 PRO A O 1
ATOM 841 N N . ARG A 1 108 ? -5.797 9.893 0.496 1.00 86.81 108 ARG A N 1
ATOM 842 C CA . ARG A 1 108 ? -4.976 9.508 -0.651 1.00 86.81 108 ARG A CA 1
ATOM 843 C C . ARG A 1 108 ? -3.678 8.844 -0.211 1.00 86.81 108 ARG A C 1
ATOM 845 O O . ARG A 1 108 ? -3.01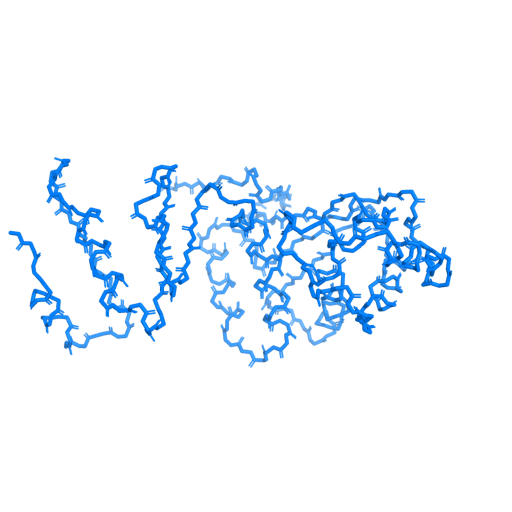5 9.293 0.726 1.00 86.81 108 ARG A O 1
ATOM 852 N N . PHE A 1 109 ? -3.272 7.812 -0.937 1.00 88.88 109 PHE A N 1
ATOM 853 C CA . PHE A 1 109 ? -1.971 7.170 -0.764 1.00 88.88 109 PHE A CA 1
ATOM 854 C C . PHE A 1 109 ? -1.026 7.602 -1.877 1.00 88.88 109 PHE A C 1
ATOM 856 O O . PHE A 1 109 ? -1.368 7.521 -3.053 1.00 88.88 109 PHE A O 1
ATOM 863 N N . GLY A 1 110 ? 0.168 8.050 -1.502 1.00 92.00 110 GLY A N 1
ATOM 864 C CA . GLY A 1 110 ? 1.241 8.347 -2.443 1.00 92.00 110 GLY A CA 1
ATOM 865 C C . GLY A 1 110 ? 2.165 7.147 -2.577 1.00 92.00 110 GLY A C 1
ATOM 866 O O . GLY A 1 110 ? 2.460 6.482 -1.586 1.00 92.00 110 GLY A O 1
ATOM 867 N N . PHE A 1 111 ? 2.667 6.878 -3.774 1.00 93.44 111 PHE A N 1
ATOM 868 C CA . PHE A 1 111 ? 3.641 5.820 -4.009 1.00 93.44 111 PHE A CA 1
ATOM 869 C C . PHE A 1 111 ? 4.927 6.412 -4.571 1.00 93.44 111 PHE A C 1
ATOM 871 O O . PHE A 1 111 ? 4.925 7.046 -5.626 1.00 93.44 111 PHE A O 1
ATOM 878 N N . ARG A 1 112 ? 6.030 6.204 -3.845 1.00 95.31 112 ARG A N 1
ATOM 879 C CA . ARG A 1 112 ? 7.376 6.623 -4.249 1.00 95.31 112 ARG A CA 1
ATOM 880 C C . ARG A 1 112 ? 8.075 5.456 -4.924 1.00 95.31 112 ARG A C 1
ATOM 882 O O . ARG A 1 112 ? 8.286 4.423 -4.293 1.00 95.31 112 ARG A O 1
ATOM 889 N N . ILE A 1 113 ? 8.463 5.627 -6.182 1.00 95.38 113 ILE A N 1
ATOM 890 C CA . ILE A 1 113 ? 9.127 4.572 -6.946 1.00 95.38 113 ILE A CA 1
ATOM 891 C C . ILE A 1 113 ? 10.640 4.782 -6.897 1.00 95.38 113 ILE A C 1
ATOM 893 O O . ILE A 1 113 ? 11.171 5.712 -7.500 1.00 95.38 113 ILE A O 1
ATOM 897 N N . GLU A 1 114 ? 11.365 3.890 -6.225 1.00 94.44 114 GLU A N 1
ATOM 898 C CA . GLU A 1 114 ? 12.825 3.965 -6.194 1.00 94.44 114 GLU A CA 1
ATOM 899 C C . GLU A 1 114 ? 13.410 3.266 -7.421 1.00 94.44 114 GLU A C 1
ATOM 901 O O . GLU A 1 114 ? 13.471 2.038 -7.491 1.00 94.44 114 GLU A O 1
ATOM 906 N N . LYS A 1 115 ? 13.838 4.046 -8.419 1.00 95.31 115 LYS A N 1
ATOM 907 C CA . LYS A 1 115 ? 14.388 3.499 -9.667 1.00 95.31 115 LYS A CA 1
ATOM 908 C C . LYS A 1 115 ? 15.629 2.635 -9.430 1.00 95.31 115 LYS A C 1
ATOM 910 O O . LYS A 1 115 ? 16.481 2.953 -8.600 1.00 95.31 115 LYS A O 1
ATOM 915 N N . ALA A 1 116 ? 15.766 1.576 -10.222 1.00 94.81 116 ALA A N 1
ATOM 916 C CA . ALA A 1 116 ? 16.952 0.730 -10.248 1.00 94.81 116 ALA A CA 1
ATOM 917 C C . ALA A 1 116 ? 17.605 0.719 -11.641 1.00 94.81 116 ALA A C 1
ATOM 919 O O . ALA A 1 116 ? 17.241 1.483 -12.534 1.00 94.81 116 ALA A O 1
ATOM 920 N N . ARG A 1 117 ? 18.621 -0.135 -11.817 1.00 94.12 117 ARG A N 1
ATOM 921 C CA . ARG A 1 117 ? 19.478 -0.172 -13.017 1.00 94.12 117 ARG A CA 1
ATOM 922 C C . ARG A 1 117 ? 18.731 -0.359 -14.347 1.00 94.12 117 ARG A C 1
ATOM 924 O O . ARG A 1 117 ? 19.251 0.076 -15.363 1.00 94.12 117 ARG A O 1
ATOM 931 N N . HIS A 1 118 ? 17.565 -1.008 -14.344 1.00 93.31 118 HIS A N 1
ATOM 932 C CA . HIS A 1 118 ? 16.751 -1.276 -15.542 1.00 93.31 118 HIS A CA 1
ATOM 933 C C . HIS A 1 118 ? 15.440 -0.484 -15.543 1.00 93.31 118 HIS A C 1
ATOM 935 O O . HIS A 1 118 ? 14.444 -0.917 -16.119 1.00 93.31 118 HIS A O 1
ATOM 941 N N . TYR A 1 119 ? 15.392 0.652 -14.844 1.00 94.50 119 TYR A N 1
ATOM 942 C CA . TYR A 1 119 ? 14.226 1.527 -14.901 1.00 94.50 119 TYR A CA 1
ATOM 943 C C . TYR A 1 119 ? 14.021 2.054 -16.327 1.00 94.50 119 TYR A C 1
ATOM 945 O O . TYR A 1 119 ? 14.973 2.497 -16.967 1.00 94.50 119 TYR A O 1
ATOM 953 N N . GLY A 1 120 ? 12.783 2.005 -16.820 1.00 91.62 120 GLY A N 1
ATOM 954 C CA . GLY A 1 120 ? 12.434 2.408 -18.187 1.00 91.62 120 GLY A CA 1
ATOM 955 C C . GLY A 1 120 ? 12.712 1.357 -19.270 1.00 91.62 120 GLY A C 1
ATOM 956 O O . GLY A 1 120 ? 12.390 1.606 -20.432 1.00 91.62 120 GLY A O 1
ATOM 957 N N . SER A 1 121 ? 13.262 0.190 -18.916 1.00 91.81 121 SER A N 1
ATOM 958 C CA . SER A 1 121 ? 13.420 -0.934 -19.845 1.00 91.81 121 SER A CA 1
ATOM 959 C C . SER A 1 121 ? 12.072 -1.463 -20.335 1.00 91.81 121 SER A C 1
ATOM 961 O O . SER A 1 121 ? 11.075 -1.468 -19.612 1.00 91.81 121 SER A O 1
ATOM 963 N N . THR A 1 122 ? 12.054 -1.940 -21.574 1.00 91.12 122 THR A N 1
ATOM 964 C CA . THR A 1 122 ? 10.905 -2.628 -22.161 1.00 91.12 122 THR A CA 1
ATOM 965 C C . THR A 1 122 ? 10.842 -4.084 -21.713 1.00 91.12 122 THR A C 1
ATOM 967 O O . THR A 1 122 ? 11.771 -4.619 -21.102 1.00 91.12 122 THR A O 1
ATOM 970 N N . PHE A 1 123 ? 9.726 -4.744 -22.023 1.00 87.69 123 PHE A N 1
ATOM 971 C CA . PHE A 1 123 ? 9.599 -6.177 -21.791 1.00 87.69 123 PHE A CA 1
ATOM 972 C C . PHE A 1 123 ? 10.669 -6.968 -22.562 1.00 87.69 123 PHE A C 1
ATOM 974 O O . PHE A 1 123 ? 11.322 -7.840 -21.988 1.00 87.69 123 PHE A O 1
ATOM 981 N N . ASP A 1 124 ? 10.907 -6.611 -23.827 1.00 86.88 124 ASP A N 1
ATOM 982 C CA . ASP A 1 124 ? 11.885 -7.284 -24.686 1.00 86.88 124 ASP A CA 1
ATOM 983 C C . ASP A 1 124 ? 13.318 -7.158 -24.145 1.00 86.88 124 ASP A C 1
ATOM 985 O O . ASP A 1 124 ? 14.055 -8.145 -24.131 1.00 86.88 124 ASP A O 1
ATOM 989 N N . ASP A 1 125 ? 13.681 -6.000 -23.580 1.00 88.19 125 ASP A N 1
ATOM 990 C CA . ASP A 1 125 ? 14.994 -5.779 -22.945 1.00 88.19 125 ASP A CA 1
ATOM 991 C C . ASP A 1 125 ? 15.252 -6.724 -21.755 1.00 88.19 125 ASP A C 1
ATOM 993 O O . ASP A 1 125 ? 16.400 -7.009 -21.391 1.00 88.19 125 ASP A O 1
ATOM 997 N N . LEU A 1 126 ? 14.180 -7.195 -21.109 1.00 87.19 126 LEU A N 1
ATOM 998 C CA . LEU A 1 126 ? 14.222 -7.997 -19.885 1.00 87.19 126 LEU A CA 1
ATOM 999 C C . LEU A 1 126 ? 13.904 -9.477 -20.112 1.00 87.19 126 LEU A C 1
ATOM 1001 O O . LEU A 1 126 ? 14.125 -10.284 -19.202 1.00 87.19 126 LEU A O 1
ATOM 1005 N N . LYS A 1 127 ? 13.447 -9.847 -21.311 1.00 83.19 127 LYS A N 1
ATOM 1006 C CA . LYS A 1 127 ? 13.005 -11.201 -21.662 1.00 83.19 127 LYS A CA 1
ATOM 1007 C C . LYS A 1 127 ? 14.055 -12.268 -21.347 1.00 83.19 127 LYS A C 1
ATOM 1009 O O . LYS A 1 127 ? 13.755 -13.244 -20.664 1.00 83.19 127 LYS A O 1
ATOM 1014 N N . TRP A 1 128 ? 15.313 -12.020 -21.708 1.00 78.88 128 TRP A N 1
ATOM 1015 C CA . TRP A 1 128 ? 16.415 -12.957 -21.461 1.00 78.88 128 TRP A CA 1
ATOM 1016 C C . TRP A 1 128 ? 16.647 -13.246 -19.965 1.00 78.88 128 TRP A C 1
ATOM 1018 O O . TRP A 1 128 ? 17.039 -14.355 -19.599 1.00 78.88 128 TRP A O 1
ATOM 1028 N N . LYS A 1 129 ? 16.391 -12.278 -19.067 1.00 77.19 129 LYS A N 1
ATOM 1029 C CA . LYS A 1 129 ? 16.512 -12.486 -17.611 1.00 77.19 129 LYS A CA 1
ATOM 1030 C C . LYS A 1 129 ? 15.367 -13.309 -17.048 1.00 77.19 129 LYS A C 1
ATOM 1032 O O . LYS A 1 129 ? 15.589 -14.063 -16.106 1.00 77.19 129 LYS A O 1
ATOM 1037 N N . LEU A 1 130 ? 14.159 -13.118 -17.575 1.00 74.50 130 LEU A N 1
ATOM 1038 C CA . LEU A 1 130 ? 12.986 -13.905 -17.195 1.00 74.50 130 LEU A CA 1
ATOM 1039 C C . LEU A 1 130 ? 13.189 -15.372 -17.579 1.00 74.50 130 LEU A C 1
ATOM 1041 O O . LEU A 1 130 ? 12.939 -16.252 -16.762 1.00 74.50 130 LEU A O 1
ATOM 1045 N N . GLU A 1 131 ? 13.713 -15.616 -18.779 1.00 75.00 131 GLU A N 1
ATOM 1046 C CA . GLU A 1 131 ? 14.060 -16.954 -19.270 1.00 75.00 131 GLU A CA 1
ATOM 1047 C C . GLU A 1 131 ? 15.176 -17.580 -18.416 1.00 75.00 131 GLU A C 1
ATOM 1049 O O . GLU A 1 131 ? 14.996 -18.655 -17.851 1.00 75.00 131 GLU A O 1
ATOM 1054 N N . SER A 1 132 ? 16.262 -16.843 -18.164 1.00 71.62 132 SER A N 1
ATOM 1055 C CA . SER A 1 132 ? 17.369 -17.317 -17.313 1.00 71.62 132 SER A CA 1
ATOM 1056 C C . SER A 1 132 ? 16.953 -17.596 -15.858 1.00 71.62 132 SER A C 1
ATOM 1058 O O . SER A 1 132 ? 17.532 -18.450 -15.191 1.00 71.62 132 SER A O 1
ATOM 1060 N N . ALA A 1 133 ? 15.962 -16.867 -15.333 1.00 66.31 133 ALA A N 1
ATOM 1061 C CA . ALA A 1 133 ? 15.435 -17.066 -13.983 1.00 66.31 133 ALA A CA 1
ATOM 1062 C C . ALA A 1 133 ? 14.492 -18.274 -13.864 1.00 66.31 133 ALA A C 1
ATOM 1064 O O . ALA A 1 133 ? 14.245 -18.709 -12.740 1.00 66.31 133 ALA A O 1
ATOM 1065 N N . ARG A 1 134 ? 13.960 -18.784 -14.984 1.00 63.19 134 ARG A N 1
ATOM 1066 C CA . ARG A 1 134 ? 13.146 -20.008 -15.041 1.00 63.19 134 ARG A CA 1
ATOM 1067 C C . ARG A 1 134 ? 14.010 -21.266 -15.077 1.00 63.19 134 ARG A C 1
ATOM 1069 O O . ARG A 1 134 ? 13.655 -22.250 -14.437 1.00 63.19 134 ARG A O 1
ATOM 1076 N N . ASP A 1 135 ? 15.150 -21.203 -15.759 1.00 60.75 135 ASP A N 1
ATOM 1077 C CA . ASP A 1 135 ? 16.070 -22.341 -15.897 1.00 60.75 135 ASP A CA 1
ATOM 1078 C C . ASP A 1 135 ? 16.936 -22.571 -14.641 1.00 60.75 135 ASP A C 1
ATOM 1080 O O . ASP A 1 135 ? 17.408 -23.680 -14.386 1.00 60.75 135 ASP A O 1
ATOM 1084 N N . GLY A 1 136 ? 17.127 -21.538 -13.813 1.00 56.19 136 GLY A N 1
ATOM 1085 C CA . GLY A 1 136 ? 17.760 -21.643 -12.496 1.00 56.19 136 GLY A CA 1
ATOM 1086 C C . GLY A 1 136 ? 1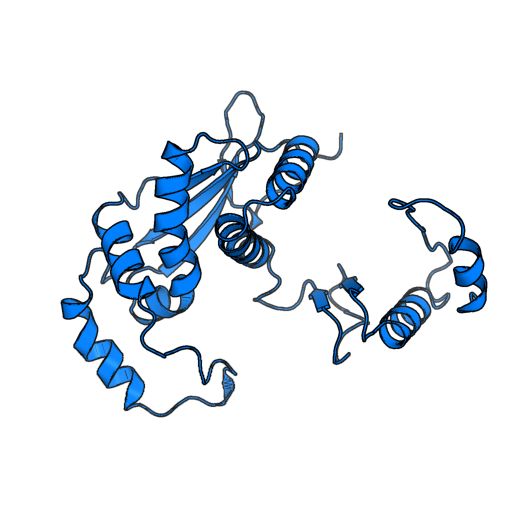6.749 -22.070 -11.432 1.00 56.19 136 GLY A C 1
ATOM 1087 O O . GLY A 1 136 ? 16.023 -21.222 -10.921 1.00 56.19 136 GLY A O 1
ATOM 1088 N N . GLY A 1 137 ? 16.714 -23.372 -11.129 1.00 48.16 137 GLY A N 1
ATOM 1089 C CA . GLY A 1 137 ? 15.739 -24.060 -10.273 1.00 48.16 137 GLY A CA 1
ATOM 1090 C C . GLY A 1 137 ? 15.178 -23.279 -9.075 1.00 48.16 137 GLY A C 1
ATOM 1091 O O . GLY A 1 137 ? 15.887 -22.561 -8.369 1.00 48.16 137 GLY A O 1
ATOM 1092 N N . ALA A 1 138 ? 13.874 -23.462 -8.859 1.00 46.03 138 ALA A N 1
ATOM 1093 C CA . ALA A 1 138 ? 13.098 -22.868 -7.781 1.00 46.03 138 ALA A CA 1
ATOM 1094 C C . ALA A 1 138 ? 13.748 -23.116 -6.409 1.00 46.03 138 ALA A C 1
ATOM 1096 O O . ALA A 1 138 ? 13.860 -24.251 -5.954 1.00 46.03 138 ALA A O 1
ATOM 1097 N N . ASP A 1 139 ? 14.145 -22.038 -5.735 1.00 40.00 139 ASP A N 1
ATOM 1098 C CA . ASP A 1 139 ? 14.511 -22.079 -4.324 1.00 40.00 139 ASP A CA 1
ATOM 1099 C C . ASP A 1 139 ? 13.226 -22.282 -3.498 1.00 40.00 139 ASP A C 1
ATOM 1101 O O . ASP A 1 139 ? 12.472 -21.338 -3.225 1.00 40.00 139 ASP A O 1
ATOM 1105 N N . GLU A 1 140 ? 12.949 -23.546 -3.156 1.00 42.22 140 GLU A N 1
ATOM 1106 C CA . GLU A 1 140 ? 11.759 -24.018 -2.430 1.00 42.22 140 GLU A CA 1
ATOM 1107 C C . GLU A 1 140 ? 11.549 -23.323 -1.072 1.00 42.22 140 GLU A C 1
ATOM 1109 O O . GLU A 1 140 ? 10.456 -23.377 -0.505 1.00 42.22 140 GLU A O 1
ATOM 1114 N N . ASN A 1 141 ? 12.551 -22.609 -0.550 1.00 38.44 141 ASN A N 1
ATOM 1115 C CA . ASN A 1 141 ? 12.493 -22.014 0.782 1.00 38.44 141 ASN A CA 1
ATOM 1116 C C . ASN A 1 141 ? 11.791 -20.644 0.843 1.00 38.44 141 ASN A C 1
ATOM 1118 O O . ASN A 1 141 ? 11.644 -20.070 1.923 1.00 38.44 141 ASN A O 1
ATOM 1122 N N . THR A 1 142 ? 11.343 -20.104 -0.296 1.00 42.81 142 THR A N 1
ATOM 1123 C CA . THR A 1 142 ? 10.606 -18.828 -0.328 1.00 42.81 142 THR A CA 1
ATOM 1124 C C . THR A 1 142 ? 9.085 -18.991 -0.354 1.00 42.81 142 THR A C 1
ATOM 1126 O O . THR A 1 142 ? 8.392 -18.058 0.028 1.00 42.81 142 THR A O 1
ATOM 1129 N N . GLY A 1 143 ? 8.526 -20.158 -0.694 1.00 34.62 143 GLY A N 1
ATOM 1130 C CA . GLY A 1 143 ? 7.066 -20.360 -0.679 1.00 34.62 143 GLY A CA 1
ATOM 1131 C C . GLY A 1 143 ? 6.282 -19.554 -1.731 1.00 34.62 143 GLY A C 1
ATOM 1132 O O . GLY A 1 143 ? 5.060 -19.491 -1.650 1.00 34.62 143 GLY A O 1
ATOM 1133 N N . TRP A 1 144 ? 6.962 -18.984 -2.731 1.00 41.16 144 TRP A N 1
ATOM 1134 C CA . TRP A 1 144 ? 6.382 -18.209 -3.845 1.00 41.16 144 TRP A CA 1
ATOM 1135 C C . TRP A 1 144 ? 6.489 -18.972 -5.181 1.00 41.16 144 TRP A C 1
ATOM 1137 O O . TRP A 1 144 ? 6.780 -18.404 -6.230 1.00 41.16 144 TRP A O 1
ATOM 1147 N N . GLY A 1 145 ? 6.322 -20.296 -5.130 1.00 32.16 145 GLY A N 1
ATOM 1148 C CA . GLY A 1 145 ? 6.652 -21.225 -6.218 1.00 32.16 145 GLY A CA 1
ATOM 1149 C C . GLY A 1 145 ? 5.687 -21.281 -7.410 1.00 32.16 145 GLY A C 1
ATOM 1150 O O . GLY A 1 145 ? 5.926 -22.091 -8.297 1.00 32.16 145 GLY A O 1
ATOM 1151 N N . SER A 1 146 ? 4.623 -20.467 -7.472 1.00 39.88 146 SER A N 1
ATOM 1152 C CA . SER A 1 146 ? 3.670 -20.501 -8.603 1.00 39.88 146 SER A CA 1
ATOM 1153 C C . SER A 1 146 ? 3.296 -19.140 -9.211 1.00 39.88 146 SER A C 1
ATOM 1155 O O . SER A 1 146 ? 2.449 -19.101 -10.091 1.00 39.88 146 SER A O 1
ATOM 1157 N N . GLU A 1 147 ? 3.894 -18.024 -8.777 1.00 44.53 147 GLU A N 1
ATOM 1158 C CA . GLU A 1 147 ? 3.481 -16.661 -9.191 1.00 44.53 147 GLU A CA 1
ATOM 1159 C C . GLU A 1 147 ? 4.334 -16.049 -10.324 1.00 44.53 147 GLU A C 1
ATOM 1161 O O . GLU A 1 147 ? 4.127 -14.908 -10.722 1.00 44.53 147 GLU A O 1
ATOM 1166 N N . LEU A 1 148 ? 5.295 -16.805 -10.871 1.00 46.91 148 LEU A N 1
ATOM 1167 C CA . LEU A 1 148 ? 6.127 -16.405 -12.022 1.00 46.91 148 LEU A CA 1
ATOM 1168 C C . LEU A 1 148 ? 5.580 -16.944 -13.356 1.00 46.91 148 LEU A C 1
ATOM 1170 O O . LEU A 1 148 ? 6.329 -17.195 -14.315 1.00 46.91 148 LEU A O 1
ATOM 1174 N N . GLU A 1 149 ? 4.267 -17.144 -13.433 1.00 48.69 149 GLU A N 1
ATOM 1175 C CA . GLU A 1 149 ? 3.614 -17.192 -14.731 1.00 48.69 149 GLU A CA 1
ATOM 1176 C C . GLU A 1 149 ? 3.663 -15.797 -15.349 1.00 48.69 149 GLU A C 1
ATOM 1178 O O . GLU A 1 149 ? 3.677 -14.775 -14.667 1.00 48.69 149 GLU A O 1
ATOM 1183 N N . TYR A 1 150 ? 3.803 -15.770 -16.666 1.00 52.50 150 TYR A N 1
ATOM 1184 C CA . TYR A 1 150 ? 3.774 -14.547 -17.443 1.00 52.50 150 TYR A CA 1
ATOM 1185 C C . TYR A 1 150 ? 2.448 -13.842 -17.143 1.00 52.50 150 TYR A C 1
ATOM 1187 O O . TYR A 1 150 ? 1.403 -14.270 -17.619 1.00 52.50 150 TYR A O 1
ATOM 1195 N N . ASN A 1 151 ? 2.477 -12.815 -16.301 1.00 66.75 151 ASN A N 1
ATOM 1196 C CA . ASN A 1 151 ? 1.300 -12.021 -16.009 1.00 66.75 151 ASN A CA 1
ATOM 1197 C C . ASN A 1 151 ? 1.261 -10.891 -17.046 1.00 66.75 151 ASN A C 1
ATOM 1199 O O . ASN A 1 151 ? 2.227 -10.132 -17.167 1.00 66.75 151 ASN A O 1
ATOM 1203 N N . GLU A 1 152 ? 0.171 -10.800 -17.813 1.00 76.56 152 GLU A N 1
ATOM 1204 C CA . GLU A 1 152 ? -0.078 -9.744 -18.812 1.00 76.56 152 GLU A CA 1
ATOM 1205 C C . GLU A 1 152 ? 0.068 -8.326 -18.221 1.00 76.56 152 GLU A C 1
ATOM 1207 O O . GLU A 1 152 ? 0.266 -7.351 -18.946 1.00 76.56 152 GLU A O 1
ATOM 1212 N N . GLU A 1 153 ? 0.061 -8.215 -16.892 1.00 85.81 153 GLU A N 1
ATOM 1213 C CA . GLU A 1 153 ? 0.335 -7.000 -16.133 1.00 85.81 153 GLU A CA 1
ATOM 1214 C C . GLU A 1 153 ? 1.791 -6.518 -16.201 1.00 85.81 153 GLU A C 1
ATOM 1216 O O . GLU A 1 153 ? 2.023 -5.314 -16.103 1.00 85.81 153 GLU A O 1
ATOM 1221 N N . LEU A 1 154 ? 2.792 -7.385 -16.395 1.00 88.06 154 LEU A N 1
ATOM 1222 C CA . LEU A 1 154 ? 4.194 -6.944 -16.376 1.00 88.06 154 LEU A CA 1
ATOM 1223 C C . LEU A 1 154 ? 4.523 -5.975 -17.533 1.00 88.06 154 LEU A C 1
ATOM 1225 O O . LEU A 1 154 ? 5.107 -4.921 -17.265 1.00 88.06 154 LEU A O 1
ATOM 1229 N N . PRO A 1 155 ? 4.134 -6.242 -18.797 1.00 89.62 155 PRO A N 1
ATOM 1230 C CA . PRO A 1 155 ? 4.253 -5.252 -19.868 1.00 89.62 155 PRO A CA 1
ATOM 1231 C C . PRO A 1 155 ? 3.525 -3.930 -19.574 1.00 89.62 155 PRO A C 1
ATOM 1233 O O . PRO A 1 155 ? 4.056 -2.860 -19.888 1.00 89.62 155 PRO A O 1
ATOM 1236 N N . LEU A 1 156 ? 2.342 -3.980 -18.948 1.00 89.38 156 LEU A N 1
ATOM 1237 C CA . LEU A 1 156 ? 1.590 -2.782 -18.554 1.00 89.38 156 LEU A CA 1
ATOM 1238 C C . LEU A 1 156 ? 2.357 -1.971 -17.504 1.00 89.38 156 LEU A C 1
ATOM 1240 O O . LEU A 1 156 ? 2.555 -0.768 -17.680 1.00 89.38 156 LEU A O 1
ATOM 1244 N N . ALA A 1 157 ? 2.878 -2.640 -16.473 1.00 92.38 157 ALA A N 1
ATOM 1245 C CA . ALA A 1 157 ? 3.690 -2.027 -15.431 1.00 92.38 157 ALA A CA 1
ATOM 1246 C C . ALA A 1 157 ? 4.942 -1.351 -16.013 1.00 92.38 157 ALA A C 1
ATOM 1248 O O . ALA A 1 157 ? 5.221 -0.194 -15.706 1.00 92.38 157 ALA A O 1
ATOM 1249 N N . LEU A 1 158 ? 5.671 -2.026 -16.909 1.00 93.50 158 LEU A N 1
ATOM 1250 C CA . LEU A 1 158 ? 6.843 -1.448 -17.582 1.00 93.50 158 LEU A CA 1
ATOM 1251 C C . LEU A 1 158 ? 6.465 -0.240 -18.453 1.00 93.50 158 LEU A C 1
ATOM 1253 O O . LEU A 1 158 ? 7.175 0.766 -18.463 1.00 93.50 158 LEU A O 1
ATOM 1257 N N . THR A 1 159 ? 5.325 -0.302 -19.147 1.00 92.94 159 THR A N 1
ATOM 1258 C CA . THR A 1 159 ? 4.826 0.806 -19.976 1.00 92.94 159 THR A CA 1
ATOM 1259 C C . THR A 1 159 ? 4.438 2.020 -19.136 1.00 92.94 159 THR A C 1
ATOM 1261 O O . THR A 1 159 ? 4.675 3.154 -19.558 1.00 92.94 159 THR A O 1
ATOM 1264 N N . PHE A 1 160 ? 3.858 1.809 -17.953 1.00 93.19 160 PHE A N 1
ATOM 1265 C CA . PHE A 1 160 ? 3.627 2.869 -16.972 1.00 93.19 160 PHE A CA 1
ATOM 1266 C C . PHE A 1 160 ? 4.957 3.473 -16.499 1.00 93.19 160 PHE A C 1
ATOM 1268 O O . PHE A 1 160 ? 5.182 4.670 -16.663 1.00 93.19 160 PHE A O 1
ATOM 1275 N N . LEU A 1 161 ? 5.878 2.638 -16.002 1.00 94.62 161 LEU A N 1
ATOM 1276 C CA . LEU A 1 161 ? 7.161 3.081 -15.443 1.00 94.62 161 LEU A CA 1
ATOM 1277 C C . LEU A 1 161 ? 8.026 3.845 -16.450 1.00 94.62 161 LEU A C 1
ATOM 1279 O O . LEU A 1 161 ? 8.753 4.752 -16.069 1.00 94.62 161 LEU A O 1
ATOM 1283 N N . ARG A 1 162 ? 7.944 3.513 -17.742 1.00 93.62 162 ARG A N 1
ATOM 1284 C CA . ARG A 1 162 ? 8.682 4.223 -18.796 1.00 93.62 162 ARG A CA 1
ATOM 1285 C C . ARG A 1 162 ? 8.179 5.650 -19.033 1.00 93.62 162 ARG A C 1
ATOM 1287 O O . ARG A 1 162 ? 8.945 6.490 -19.492 1.00 93.62 162 ARG A O 1
ATOM 1294 N N . ARG A 1 163 ? 6.892 5.906 -18.785 1.00 91.88 163 ARG A N 1
ATOM 1295 C CA . ARG A 1 163 ? 6.256 7.223 -18.963 1.00 91.88 163 ARG A CA 1
ATOM 1296 C C . ARG A 1 163 ? 6.331 8.085 -17.702 1.00 91.88 163 ARG A C 1
ATOM 1298 O O . ARG A 1 163 ? 6.209 9.298 -17.801 1.00 91.88 163 ARG A O 1
ATOM 1305 N N . HIS A 1 164 ? 6.497 7.453 -16.547 1.00 92.38 164 HIS A N 1
ATOM 1306 C CA . HIS A 1 164 ? 6.485 8.096 -15.242 1.00 92.38 164 HIS A CA 1
ATOM 1307 C C . HIS A 1 164 ? 7.847 8.721 -14.893 1.00 92.38 164 HIS A C 1
ATOM 1309 O O . HIS A 1 164 ? 8.885 8.075 -15.049 1.00 92.38 164 HIS A O 1
ATOM 1315 N N . ASP A 1 165 ? 7.854 9.945 -14.355 1.00 91.50 165 ASP A N 1
ATOM 1316 C CA . ASP A 1 165 ? 9.056 10.547 -13.769 1.00 91.50 165 ASP A CA 1
ATOM 1317 C C . ASP A 1 165 ? 9.288 9.972 -12.359 1.00 91.50 165 ASP A C 1
ATOM 1319 O O . ASP A 1 165 ? 8.504 10.238 -11.455 1.00 91.50 165 ASP A O 1
ATOM 1323 N N . PRO A 1 166 ? 10.356 9.193 -12.106 1.00 90.75 166 PRO A N 1
ATOM 1324 C CA . PRO A 1 166 ? 10.593 8.566 -10.803 1.00 90.75 166 PRO A CA 1
ATOM 1325 C C . PRO A 1 166 ? 10.817 9.552 -9.642 1.00 90.75 166 PRO A C 1
ATOM 1327 O O . PRO A 1 166 ? 10.891 9.111 -8.496 1.00 90.75 166 PRO A O 1
ATOM 1330 N N . SER A 1 167 ? 10.982 10.853 -9.906 1.00 90.06 167 SER A N 1
ATOM 1331 C CA . SER A 1 167 ? 11.022 11.884 -8.862 1.00 90.06 167 SER A CA 1
ATOM 1332 C C . SER A 1 167 ? 9.633 12.300 -8.362 1.00 90.06 167 SER A C 1
ATOM 1334 O O . SER A 1 167 ? 9.524 12.862 -7.270 1.00 90.06 167 SER A O 1
ATOM 1336 N N . GLU A 1 168 ? 8.581 11.980 -9.114 1.00 92.50 168 GLU A N 1
ATOM 1337 C CA . GLU A 1 168 ? 7.195 12.264 -8.760 1.00 92.50 168 GLU A CA 1
ATOM 1338 C C . GLU A 1 168 ? 6.569 11.122 -7.944 1.00 92.50 168 GLU A C 1
ATOM 1340 O O . GLU A 1 168 ? 6.982 9.960 -8.000 1.00 92.50 168 GLU A O 1
ATOM 1345 N N . LEU A 1 169 ? 5.562 11.470 -7.140 1.00 92.19 169 LEU A N 1
ATOM 1346 C CA . LEU A 1 169 ? 4.753 10.503 -6.404 1.00 92.19 169 LEU A CA 1
ATOM 1347 C C . LEU A 1 169 ? 3.514 10.156 -7.218 1.00 92.19 169 LEU A C 1
ATOM 1349 O O . LEU A 1 169 ? 2.789 11.049 -7.656 1.00 92.19 169 LEU A O 1
ATOM 1353 N N . VAL A 1 170 ? 3.204 8.865 -7.315 1.00 91.25 170 VAL A N 1
ATOM 1354 C CA . VAL A 1 170 ? 1.903 8.431 -7.831 1.00 91.25 170 VAL A CA 1
ATOM 1355 C C . VAL A 1 170 ? 0.886 8.558 -6.709 1.00 91.25 170 VAL A C 1
ATOM 1357 O O . VAL A 1 170 ? 0.938 7.795 -5.746 1.00 91.25 170 VAL A O 1
ATOM 1360 N N . TRP A 1 171 ? -0.030 9.516 -6.806 1.00 88.88 171 TRP A N 1
ATOM 1361 C CA . TRP A 1 171 ? -1.127 9.652 -5.850 1.00 88.88 171 TRP A CA 1
ATOM 1362 C C . TRP A 1 171 ? -2.343 8.857 -6.306 1.00 88.88 171 TRP A C 1
ATOM 1364 O O . TRP A 1 171 ? -2.793 8.981 -7.441 1.00 88.88 171 TRP A O 1
ATOM 1374 N N . ILE A 1 172 ? -2.882 8.055 -5.394 1.00 84.31 172 ILE A N 1
ATOM 1375 C CA . ILE A 1 172 ? -4.150 7.355 -5.563 1.00 84.31 172 ILE A CA 1
ATOM 1376 C C . ILE A 1 172 ? -5.091 7.896 -4.509 1.00 84.31 172 ILE A C 1
ATOM 1378 O O . ILE A 1 172 ? -4.904 7.661 -3.313 1.00 84.31 172 ILE A O 1
ATOM 1382 N N . ASP A 1 173 ? -6.069 8.655 -4.974 1.00 78.94 173 ASP A N 1
ATOM 1383 C CA . ASP A 1 173 ? -7.073 9.290 -4.142 1.00 78.94 173 ASP A CA 1
ATOM 1384 C C . ASP A 1 173 ? -8.331 8.421 -4.109 1.00 78.94 173 ASP A C 1
ATOM 1386 O O . ASP A 1 173 ? -8.836 7.972 -5.141 1.00 78.94 173 ASP A O 1
ATOM 1390 N N . ALA A 1 174 ? -8.817 8.155 -2.901 1.00 63.16 174 ALA A N 1
ATOM 1391 C CA . ALA A 1 174 ? -10.009 7.353 -2.671 1.00 63.16 174 ALA A CA 1
ATOM 1392 C C . ALA A 1 174 ? -11.320 8.117 -2.965 1.00 63.16 174 ALA A C 1
ATOM 1394 O O . ALA A 1 174 ? -12.399 7.533 -2.885 1.00 63.16 174 ALA A O 1
ATOM 1395 N N . SER A 1 175 ? -11.239 9.408 -3.296 1.00 61.59 175 SER A N 1
ATOM 1396 C CA . SER A 1 175 ? -12.358 10.314 -3.585 1.00 61.59 175 SER A CA 1
ATOM 1397 C C . SER A 1 175 ? -12.342 10.906 -5.005 1.00 61.59 175 SER A C 1
ATOM 1399 O O . SER A 1 175 ? -13.211 11.708 -5.348 1.00 61.59 175 SER A O 1
ATOM 1401 N N . SER A 1 176 ? -11.373 10.510 -5.836 1.00 58.00 176 SER A N 1
ATOM 1402 C CA . SER A 1 176 ? -11.092 11.158 -7.122 1.00 58.00 176 SER A CA 1
ATOM 1403 C C . SER A 1 176 ? -12.052 10.824 -8.269 1.00 58.00 176 SER A C 1
ATOM 1405 O O . SER A 1 176 ? -12.780 9.832 -8.269 1.00 58.00 176 SER A O 1
ATOM 1407 N N . SER A 1 177 ? -12.013 11.681 -9.296 1.00 54.81 177 SER A N 1
ATOM 1408 C CA . SER A 1 177 ? -12.805 11.572 -10.527 1.00 54.81 177 SER A CA 1
ATOM 1409 C C . SER A 1 177 ? -12.436 10.350 -11.392 1.00 54.81 177 SER A C 1
ATOM 1411 O O . SER A 1 177 ? -11.339 9.799 -11.294 1.00 54.81 177 SER A O 1
ATOM 1413 N N . ALA A 1 178 ? -13.318 9.963 -12.326 1.00 54.16 178 ALA A N 1
ATOM 1414 C CA . ALA A 1 178 ? -13.116 8.816 -13.226 1.00 54.16 178 ALA A CA 1
ATOM 1415 C C . ALA A 1 178 ? -11.816 8.869 -14.065 1.00 54.16 178 ALA A C 1
ATOM 1417 O O . ALA A 1 178 ? -11.316 7.830 -14.492 1.00 54.16 178 ALA A O 1
ATOM 1418 N N . LEU A 1 179 ? -11.254 10.061 -14.308 1.00 50.12 179 LEU A N 1
ATOM 1419 C CA . LEU A 1 179 ? -10.036 10.235 -15.110 1.00 50.12 179 LEU A CA 1
ATOM 1420 C C . LEU A 1 179 ? -8.763 9.916 -14.307 1.00 50.12 179 LEU A C 1
ATOM 1422 O O . LEU A 1 179 ? -7.870 9.229 -14.799 1.00 50.12 179 LEU A O 1
ATOM 1426 N N . GLU A 1 180 ? -8.708 10.347 -13.046 1.00 60.41 180 GLU A N 1
ATOM 1427 C CA . GLU A 1 180 ? -7.636 9.999 -12.100 1.00 60.41 180 GLU A CA 1
ATOM 1428 C C . GLU A 1 180 ? -7.686 8.508 -11.733 1.00 60.41 180 GLU A C 1
ATOM 1430 O O . GLU A 1 180 ? -6.649 7.868 -11.548 1.00 60.41 180 GLU A O 1
ATOM 1435 N N . PHE A 1 181 ? -8.883 7.915 -11.771 1.00 62.75 181 PHE A N 1
ATOM 1436 C CA . PHE A 1 181 ? -9.074 6.472 -11.648 1.00 62.75 181 PHE A CA 1
ATOM 1437 C C . PHE A 1 181 ? -8.366 5.683 -12.765 1.00 62.75 181 PHE A C 1
ATOM 1439 O O . PHE A 1 181 ? -7.859 4.591 -12.520 1.00 62.75 181 PHE A O 1
ATOM 1446 N N . SER A 1 182 ? -8.252 6.230 -13.984 1.00 66.00 182 SER A N 1
ATOM 1447 C CA . SER A 1 182 ? -7.551 5.562 -15.094 1.00 66.00 182 SER A CA 1
ATOM 1448 C C . SER A 1 182 ? -6.051 5.410 -14.825 1.00 66.00 182 SER A C 1
ATOM 1450 O O . SER A 1 182 ? -5.491 4.336 -15.044 1.00 66.00 182 SER A O 1
ATOM 1452 N N . VAL A 1 183 ? -5.402 6.460 -14.310 1.00 71.19 183 VAL A N 1
ATOM 1453 C CA . VAL A 1 183 ? -3.977 6.418 -13.935 1.00 71.19 183 VAL A CA 1
ATOM 1454 C C . VAL A 1 183 ? -3.768 5.466 -12.758 1.00 71.19 183 VAL A C 1
ATOM 1456 O O . VAL A 1 183 ? -2.839 4.657 -12.778 1.00 71.19 183 VAL A O 1
ATOM 1459 N N . ALA A 1 184 ? -4.670 5.501 -11.772 1.00 73.88 184 ALA A N 1
ATOM 1460 C CA . ALA A 1 184 ? -4.648 4.572 -10.650 1.00 73.88 184 ALA A CA 1
ATOM 1461 C C . ALA A 1 184 ? -4.744 3.110 -11.120 1.00 73.88 184 ALA A C 1
ATOM 1463 O O . ALA A 1 184 ? -3.961 2.278 -10.663 1.00 73.88 184 ALA A O 1
ATOM 1464 N N . ARG A 1 185 ? -5.626 2.798 -12.082 1.00 74.38 185 ARG A N 1
ATOM 1465 C CA . ARG A 1 185 ? -5.761 1.450 -12.663 1.00 74.38 185 ARG A CA 1
ATOM 1466 C C . ARG A 1 185 ? -4.521 0.997 -13.430 1.00 74.38 185 ARG A C 1
ATOM 1468 O O . ARG A 1 185 ? -4.122 -0.153 -13.280 1.00 74.38 185 ARG A O 1
ATOM 1475 N N . GLU A 1 186 ? -3.875 1.869 -14.206 1.00 82.69 186 GLU A N 1
ATOM 1476 C CA . GLU A 1 186 ? -2.602 1.521 -14.862 1.00 82.69 186 GLU A CA 1
ATOM 1477 C C . GLU A 1 186 ? -1.502 1.210 -13.834 1.00 82.69 186 GLU A C 1
ATOM 1479 O O . GLU A 1 186 ? -0.707 0.286 -14.019 1.00 82.69 186 GLU A O 1
ATOM 1484 N N . PHE A 1 187 ? -1.486 1.936 -12.715 1.00 89.25 187 PHE A N 1
ATOM 1485 C CA . PHE A 1 187 ? -0.521 1.720 -11.644 1.00 89.25 187 PHE A CA 1
ATOM 1486 C C . PHE A 1 187 ? -0.767 0.436 -10.831 1.00 89.25 187 PHE A C 1
ATOM 1488 O O . PHE A 1 187 ? 0.172 -0.105 -10.243 1.00 89.25 187 PHE A O 1
ATOM 1495 N N . VAL A 1 188 ? -1.982 -0.126 -10.837 1.00 87.94 188 VAL A N 1
ATOM 1496 C CA . VAL A 1 188 ? -2.271 -1.425 -10.192 1.00 87.94 188 VAL A CA 1
ATOM 1497 C C . VAL A 1 188 ? -1.336 -2.524 -10.693 1.00 87.94 188 VAL A C 1
ATOM 1499 O O . VAL A 1 188 ? -0.849 -3.325 -9.893 1.00 87.94 188 VAL A O 1
ATOM 1502 N N . ALA A 1 189 ? -1.018 -2.527 -11.990 1.00 89.62 189 ALA A N 1
ATOM 1503 C CA . ALA A 1 189 ? -0.075 -3.480 -12.564 1.00 89.62 189 ALA A CA 1
ATOM 1504 C C . ALA A 1 189 ? 1.318 -3.367 -11.916 1.00 89.62 189 ALA A C 1
ATOM 1506 O O . ALA A 1 189 ? 1.966 -4.379 -11.652 1.00 89.62 189 ALA A O 1
ATOM 1507 N N . VAL A 1 190 ? 1.765 -2.146 -11.591 1.00 92.50 190 VAL A N 1
ATOM 1508 C CA . VAL A 1 190 ? 3.033 -1.904 -10.881 1.00 92.50 190 VAL A CA 1
ATOM 1509 C C . VAL A 1 190 ? 2.973 -2.456 -9.458 1.00 92.50 190 VAL A C 1
ATOM 1511 O O . VAL A 1 190 ? 3.912 -3.128 -9.036 1.00 92.50 190 VAL A O 1
ATOM 1514 N N . LEU A 1 191 ? 1.867 -2.230 -8.740 1.00 90.31 191 LEU A N 1
ATOM 1515 C CA . LEU A 1 191 ? 1.665 -2.762 -7.386 1.00 90.31 191 LEU A CA 1
ATOM 1516 C C . LEU A 1 191 ? 1.711 -4.294 -7.359 1.00 90.31 191 LEU A C 1
ATOM 1518 O O . LEU A 1 191 ? 2.347 -4.877 -6.484 1.00 90.31 191 LEU A O 1
ATOM 1522 N N . ARG A 1 192 ? 1.063 -4.950 -8.325 1.00 87.56 192 ARG A N 1
ATOM 1523 C CA . ARG A 1 192 ? 1.033 -6.418 -8.427 1.00 87.56 192 ARG A CA 1
ATOM 1524 C C . ARG A 1 192 ? 2.368 -7.002 -8.863 1.00 87.56 192 ARG A C 1
ATOM 1526 O O . ARG A 1 192 ? 2.775 -8.047 -8.365 1.00 87.56 192 ARG A O 1
ATOM 1533 N N . CYS A 1 193 ? 3.080 -6.305 -9.744 1.00 90.06 193 CYS A N 1
ATOM 1534 C CA . CYS A 1 193 ? 4.368 -6.754 -10.258 1.00 90.06 193 CYS A CA 1
ATOM 1535 C C . CYS A 1 193 ? 5.567 -6.341 -9.390 1.00 90.06 193 CYS A C 1
ATOM 1537 O O . CYS A 1 19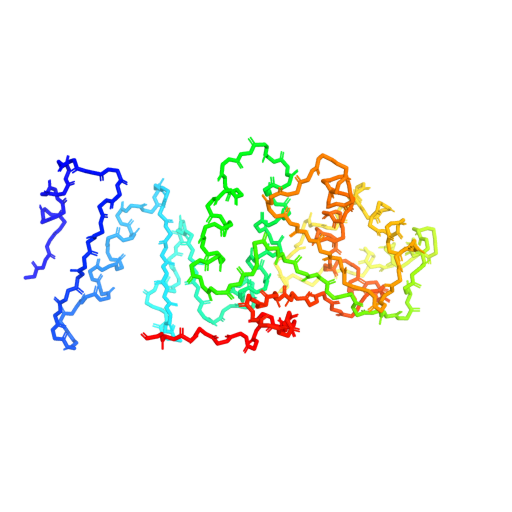3 ? 6.694 -6.656 -9.772 1.00 90.06 193 CYS A O 1
ATOM 1539 N N . GLU A 1 194 ? 5.377 -5.667 -8.246 1.00 90.31 194 GLU A N 1
ATOM 1540 C CA . GLU A 1 194 ? 6.462 -5.101 -7.424 1.00 90.31 194 GLU A CA 1
ATOM 1541 C C . GLU A 1 194 ? 7.603 -6.103 -7.182 1.00 90.31 194 GLU A C 1
ATOM 1543 O O . GLU A 1 194 ? 8.765 -5.805 -7.458 1.00 90.31 194 GLU A O 1
ATOM 1548 N N . ALA A 1 195 ? 7.282 -7.323 -6.742 1.00 86.06 195 ALA A N 1
ATOM 1549 C CA . ALA A 1 195 ? 8.282 -8.346 -6.440 1.00 86.06 195 ALA A CA 1
ATOM 1550 C C . ALA A 1 195 ? 9.130 -8.726 -7.670 1.00 86.06 195 ALA A C 1
ATOM 1552 O O . ALA A 1 195 ? 10.360 -8.825 -7.589 1.00 86.06 195 ALA A O 1
ATOM 1553 N N . ILE A 1 196 ? 8.485 -8.901 -8.827 1.00 87.31 196 ILE A N 1
ATOM 1554 C CA . ILE A 1 196 ? 9.159 -9.232 -10.087 1.00 87.31 196 ILE A CA 1
ATOM 1555 C C . ILE A 1 196 ? 9.988 -8.037 -10.571 1.00 87.31 196 ILE A C 1
ATOM 1557 O O . ILE A 1 196 ? 11.145 -8.210 -10.956 1.00 87.31 196 ILE A O 1
ATOM 1561 N N . LEU A 1 197 ? 9.451 -6.818 -10.489 1.00 91.69 197 LEU A N 1
ATOM 1562 C CA . LEU A 1 197 ? 10.151 -5.583 -10.853 1.00 91.69 197 LEU A CA 1
ATOM 1563 C C . LEU A 1 197 ? 11.411 -5.375 -9.993 1.00 91.69 197 LEU A C 1
ATOM 1565 O O . LEU A 1 197 ? 12.473 -5.042 -10.531 1.00 91.69 197 LEU A O 1
ATOM 1569 N N . CYS A 1 198 ? 11.336 -5.660 -8.689 1.00 91.38 198 CYS A N 1
ATOM 1570 C CA . CYS A 1 198 ? 12.476 -5.660 -7.770 1.00 91.38 198 CYS A CA 1
ATOM 1571 C C . CYS A 1 198 ? 13.521 -6.725 -8.135 1.00 91.38 198 CYS A C 1
ATOM 1573 O O . CYS A 1 198 ? 14.727 -6.448 -8.158 1.00 91.38 198 CYS A O 1
ATOM 1575 N N . ARG A 1 199 ? 13.086 -7.945 -8.480 1.00 87.62 199 ARG A N 1
ATOM 1576 C CA . ARG A 1 199 ? 13.978 -9.042 -8.904 1.00 87.62 199 ARG A CA 1
ATOM 1577 C C . ARG A 1 199 ? 14.695 -8.722 -10.216 1.00 87.62 199 ARG A C 1
ATOM 1579 O O . ARG A 1 199 ? 15.904 -8.931 -10.328 1.00 87.62 199 ARG A O 1
ATOM 1586 N N . LEU A 1 200 ? 13.979 -8.161 -11.188 1.00 89.75 200 LEU A N 1
ATOM 1587 C CA . LEU A 1 200 ? 14.536 -7.722 -12.472 1.00 89.75 200 LEU A CA 1
ATOM 1588 C C . LEU A 1 200 ? 15.415 -6.469 -12.341 1.00 89.75 200 LEU A C 1
ATOM 1590 O O . LEU A 1 200 ? 16.185 -6.165 -13.261 1.00 89.75 200 LEU A O 1
ATOM 1594 N N . LYS A 1 201 ? 15.383 -5.810 -11.173 1.00 92.88 201 LYS A N 1
ATOM 1595 C CA . LYS A 1 201 ? 16.066 -4.548 -10.862 1.00 92.88 201 LYS A CA 1
ATOM 1596 C C . LYS A 1 201 ? 15.593 -3.405 -11.759 1.00 92.88 201 LYS A C 1
ATOM 1598 O O . LYS A 1 201 ? 16.415 -2.616 -12.229 1.00 92.88 201 LYS A O 1
ATOM 1603 N N . VAL A 1 202 ? 14.286 -3.355 -12.000 1.00 94.69 202 VAL A N 1
ATOM 1604 C CA . VAL A 1 202 ? 13.592 -2.207 -12.600 1.00 94.69 202 VAL A CA 1
ATOM 1605 C C . VAL A 1 202 ? 13.371 -1.142 -11.529 1.00 94.69 202 VAL A C 1
ATOM 1607 O O . VAL A 1 202 ? 13.723 0.017 -11.731 1.00 94.69 202 VAL A O 1
ATOM 1610 N N . ILE A 1 203 ? 12.908 -1.562 -10.352 1.00 95.69 203 ILE A N 1
ATOM 1611 C CA . ILE A 1 203 ? 12.799 -0.740 -9.140 1.00 95.69 203 ILE A CA 1
ATOM 1612 C C . ILE A 1 203 ? 13.586 -1.403 -7.998 1.00 95.69 203 ILE A C 1
ATOM 1614 O O . ILE A 1 203 ? 13.903 -2.592 -8.073 1.00 95.69 203 ILE A O 1
ATOM 1618 N N . ASN A 1 204 ? 13.969 -0.633 -6.984 1.00 91.81 204 ASN A N 1
ATOM 1619 C CA . ASN A 1 204 ? 14.592 -1.133 -5.756 1.00 91.81 204 ASN A CA 1
ATOM 1620 C C . ASN A 1 204 ? 13.550 -1.365 -4.664 1.00 91.81 204 ASN A C 1
ATOM 1622 O O . ASN A 1 204 ? 13.626 -2.371 -3.962 1.00 91.81 204 ASN A O 1
ATOM 1626 N N . ASP A 1 205 ? 12.608 -0.432 -4.546 1.00 90.31 205 ASP A N 1
ATOM 1627 C CA . ASP A 1 205 ? 11.518 -0.460 -3.583 1.00 90.31 205 ASP A CA 1
ATOM 1628 C C . ASP A 1 205 ? 10.348 0.395 -4.089 1.00 90.31 205 ASP A C 1
ATOM 1630 O O . ASP A 1 205 ? 10.505 1.252 -4.971 1.00 90.31 205 ASP A O 1
ATOM 1634 N N . LEU A 1 206 ? 9.177 0.158 -3.506 1.00 91.88 206 LEU A N 1
ATOM 1635 C CA . LEU A 1 206 ? 7.987 0.969 -3.693 1.00 91.88 206 LEU A CA 1
ATOM 1636 C C . LEU A 1 206 ? 7.530 1.514 -2.336 1.00 91.88 206 LEU A C 1
ATOM 1638 O O . LEU A 1 206 ? 6.849 0.834 -1.566 1.00 91.88 206 LEU A O 1
ATOM 1642 N N . GLY A 1 207 ? 7.903 2.753 -2.032 1.00 91.62 207 GLY A N 1
ATOM 1643 C CA . GLY A 1 207 ? 7.537 3.414 -0.783 1.00 91.62 207 GLY A CA 1
ATOM 1644 C C . GLY A 1 207 ? 6.063 3.815 -0.766 1.00 91.62 207 GLY A C 1
ATOM 1645 O O . GLY A 1 207 ? 5.516 4.222 -1.788 1.00 91.62 207 GLY A O 1
ATOM 1646 N N . VAL A 1 208 ? 5.423 3.736 0.403 1.00 92.44 208 VAL A N 1
ATOM 1647 C CA . VAL A 1 208 ? 4.059 4.251 0.619 1.00 92.44 208 VAL A CA 1
ATOM 1648 C C . VAL A 1 208 ? 4.146 5.537 1.427 1.00 92.44 208 VAL A C 1
ATOM 1650 O O . VAL A 1 208 ? 4.722 5.554 2.516 1.00 92.44 208 VAL A O 1
ATOM 1653 N N . MET A 1 209 ? 3.553 6.597 0.901 1.00 93.88 209 MET A N 1
ATOM 1654 C CA . MET A 1 209 ? 3.530 7.942 1.452 1.00 93.88 209 MET A CA 1
ATOM 1655 C C . MET A 1 209 ? 2.109 8.298 1.889 1.00 93.88 209 MET A C 1
ATOM 1657 O O . MET A 1 209 ? 1.129 7.951 1.229 1.00 93.88 209 MET A O 1
ATOM 1661 N N . LEU A 1 210 ? 2.010 9.015 3.000 1.00 91.75 210 LEU A N 1
ATOM 1662 C CA . LEU A 1 210 ? 0.790 9.645 3.479 1.00 91.75 210 LEU A CA 1
ATOM 1663 C C . LEU A 1 210 ? 0.947 11.153 3.376 1.00 91.75 210 LEU A C 1
ATOM 1665 O O . LEU A 1 210 ? 2.041 11.688 3.562 1.00 91.75 210 LEU A O 1
ATOM 1669 N N . ASN A 1 211 ? -0.160 11.831 3.130 1.00 92.25 211 ASN A N 1
ATOM 1670 C CA . ASN A 1 211 ? -0.224 13.277 3.165 1.00 92.25 211 ASN A CA 1
ATOM 1671 C C . ASN A 1 211 ? -0.984 13.715 4.422 1.00 92.25 211 ASN A C 1
ATOM 1673 O O . ASN A 1 211 ? -2.057 13.185 4.704 1.00 92.25 211 ASN A O 1
ATOM 1677 N N . ARG A 1 212 ? -0.404 14.629 5.202 1.00 90.06 212 ARG A N 1
ATOM 1678 C CA . ARG A 1 212 ? -1.042 15.185 6.396 1.00 90.06 212 ARG A CA 1
ATOM 1679 C C . ARG A 1 212 ? -1.926 16.370 6.047 1.00 90.06 212 ARG A C 1
ATOM 1681 O O . ARG A 1 212 ? -1.479 17.285 5.367 1.00 90.06 212 ARG A O 1
ATOM 1688 N N . ASN A 1 213 ? -3.091 16.422 6.690 1.00 87.56 213 ASN A N 1
ATOM 1689 C CA . ASN A 1 213 ? -3.981 17.583 6.675 1.00 87.56 213 ASN A CA 1
ATOM 1690 C C . ASN A 1 213 ? -3.439 18.701 7.591 1.00 87.56 213 ASN A C 1
ATOM 1692 O O . ASN A 1 213 ? -4.113 19.152 8.517 1.00 87.56 213 ASN A O 1
ATOM 1696 N N . ASP A 1 214 ? -2.186 19.112 7.385 1.00 87.00 214 ASP A N 1
ATOM 1697 C CA . ASP A 1 214 ? -1.566 20.255 8.050 1.00 87.00 214 ASP A CA 1
ATOM 1698 C C . ASP A 1 214 ? -1.345 21.412 7.060 1.00 87.00 214 ASP A C 1
ATOM 1700 O O . ASP A 1 214 ? -1.343 21.194 5.850 1.00 87.00 214 ASP A O 1
ATOM 1704 N N . PRO A 1 215 ? -1.165 22.664 7.529 1.00 84.81 215 PRO A N 1
ATOM 1705 C CA . PRO A 1 215 ? -1.011 23.816 6.634 1.00 84.81 215 PRO A CA 1
ATOM 1706 C C . PRO A 1 215 ? 0.172 23.720 5.657 1.00 84.81 215 PRO A C 1
ATOM 1708 O O . PRO A 1 215 ? 0.248 24.514 4.725 1.00 84.81 215 PRO A O 1
ATOM 1711 N N . GLY A 1 216 ? 1.114 22.801 5.900 1.00 83.31 216 GLY A N 1
ATOM 1712 C CA . GLY A 1 216 ? 2.275 22.562 5.048 1.00 83.31 216 GLY A CA 1
ATOM 1713 C C . GLY A 1 216 ? 2.089 21.435 4.032 1.00 83.31 216 GLY A C 1
ATOM 1714 O O . GLY A 1 216 ? 3.035 21.168 3.296 1.00 83.31 216 GLY A O 1
ATOM 1715 N N . ASP A 1 217 ? 0.925 20.777 4.002 1.00 84.19 217 ASP A N 1
ATOM 1716 C CA . ASP A 1 217 ? 0.632 19.613 3.154 1.00 84.19 217 ASP A CA 1
ATOM 1717 C C . ASP A 1 217 ? 1.714 18.520 3.280 1.00 84.19 217 ASP A C 1
ATOM 1719 O O . ASP A 1 217 ? 2.224 17.966 2.302 1.00 84.19 217 ASP A O 1
ATOM 1723 N N . THR A 1 218 ? 2.152 18.266 4.521 1.00 90.62 218 THR A N 1
ATOM 1724 C CA . THR A 1 218 ? 3.366 17.486 4.786 1.00 90.62 218 THR A CA 1
ATOM 1725 C C . THR A 1 218 ? 3.229 16.046 4.294 1.00 90.62 218 THR A C 1
ATOM 1727 O O . THR A 1 218 ? 2.387 15.280 4.771 1.00 90.62 218 THR A O 1
ATOM 1730 N N . VAL A 1 219 ? 4.141 15.627 3.414 1.00 92.06 219 VAL A N 1
ATOM 1731 C CA . VAL A 1 219 ? 4.240 14.241 2.945 1.00 92.06 219 VAL A CA 1
ATOM 1732 C C . VAL A 1 219 ? 5.188 13.446 3.844 1.00 92.06 219 VAL A C 1
ATOM 1734 O O . VAL A 1 219 ? 6.346 13.816 4.038 1.00 92.06 219 VAL A O 1
ATOM 1737 N N . ILE A 1 220 ? 4.706 12.331 4.390 1.00 91.50 220 ILE A N 1
ATOM 1738 C CA . ILE A 1 220 ? 5.459 11.456 5.292 1.00 91.50 220 ILE A CA 1
ATOM 1739 C C . ILE A 1 220 ? 5.427 10.016 4.800 1.00 91.50 220 ILE A C 1
ATOM 1741 O O . ILE A 1 220 ? 4.405 9.522 4.335 1.00 91.50 220 ILE A O 1
ATOM 1745 N N . GLU A 1 221 ? 6.544 9.308 4.925 1.00 88.56 221 GLU A N 1
ATOM 1746 C CA . GLU A 1 221 ? 6.564 7.883 4.621 1.00 88.56 221 GLU A CA 1
ATOM 1747 C C . GLU A 1 221 ? 5.760 7.106 5.671 1.00 88.56 221 GLU A C 1
ATOM 1749 O O . GLU A 1 221 ? 5.927 7.310 6.875 1.00 88.56 221 GLU A O 1
ATOM 1754 N N . MET A 1 222 ? 4.880 6.206 5.233 1.00 86.69 222 MET A N 1
ATOM 1755 C CA . MET A 1 222 ? 3.886 5.551 6.089 1.00 86.69 222 MET A CA 1
ATOM 1756 C C . MET A 1 222 ? 4.522 4.827 7.282 1.00 86.69 222 MET A C 1
ATOM 1758 O O . MET A 1 222 ? 3.969 4.829 8.379 1.00 86.69 222 MET A O 1
ATOM 1762 N N . HIS A 1 223 ? 5.703 4.234 7.106 1.00 79.56 223 HIS A N 1
ATOM 1763 C CA . HIS A 1 223 ? 6.392 3.534 8.190 1.00 79.56 223 HIS A CA 1
ATOM 1764 C C . HIS A 1 223 ? 6.934 4.480 9.286 1.00 79.56 223 HIS A C 1
ATOM 1766 O O . HIS A 1 223 ? 7.242 4.024 10.386 1.00 79.56 223 HIS A O 1
ATOM 1772 N N . LEU A 1 224 ? 7.028 5.784 9.001 1.00 79.69 224 LEU A N 1
ATOM 1773 C CA . LEU A 1 224 ? 7.411 6.849 9.935 1.00 79.69 224 LEU A CA 1
ATOM 1774 C C . LEU A 1 224 ? 6.197 7.591 10.512 1.00 79.69 224 LEU A C 1
ATOM 1776 O O . LEU A 1 224 ? 6.354 8.439 11.397 1.00 79.69 224 LEU A O 1
ATOM 1780 N N . ALA A 1 225 ? 4.991 7.296 10.022 1.00 71.31 225 ALA A N 1
ATOM 1781 C CA . ALA A 1 225 ? 3.775 7.959 10.452 1.00 71.31 225 ALA A CA 1
ATOM 1782 C C . ALA A 1 225 ? 3.510 7.695 11.942 1.00 71.31 225 ALA A C 1
ATOM 1784 O O . ALA A 1 225 ? 3.430 6.556 12.403 1.00 71.31 225 ALA A O 1
ATOM 1785 N N . ARG A 1 226 ? 3.363 8.776 12.711 1.00 65.19 226 ARG A N 1
ATOM 1786 C CA . ARG A 1 226 ? 2.902 8.742 14.103 1.00 65.19 226 ARG A CA 1
ATOM 1787 C C . ARG A 1 226 ? 1.512 9.354 14.165 1.00 65.19 226 ARG A C 1
ATOM 1789 O O . ARG A 1 226 ? 1.311 10.441 13.625 1.00 65.19 226 ARG A O 1
ATOM 1796 N N . VAL A 1 227 ? 0.584 8.678 14.836 1.00 56.09 227 VAL A N 1
ATOM 1797 C CA . VAL A 1 227 ? -0.727 9.247 15.171 1.00 56.09 227 VAL A CA 1
ATOM 1798 C C . VAL A 1 227 ? -0.507 10.288 16.266 1.00 56.09 227 VAL A C 1
ATOM 1800 O O . VAL A 1 227 ? 0.076 9.972 17.305 1.00 56.09 227 VAL A O 1
ATOM 1803 N N . ARG A 1 228 ? -0.924 11.537 16.033 1.00 48.59 228 ARG A N 1
ATOM 1804 C CA . ARG A 1 228 ? -1.034 12.522 17.112 1.00 48.59 228 ARG A CA 1
ATOM 1805 C C . ARG A 1 228 ? -2.368 12.276 17.802 1.00 48.59 228 ARG A C 1
ATOM 1807 O O . ARG A 1 228 ? -3.414 12.541 17.229 1.00 48.59 228 ARG A O 1
ATOM 1814 N N . THR A 1 229 ? -2.330 11.730 19.009 1.00 40.16 229 THR A N 1
ATOM 1815 C CA . THR A 1 229 ? -3.486 11.774 19.907 1.00 40.16 229 THR A CA 1
ATOM 1816 C C . THR A 1 229 ? -3.634 13.212 20.391 1.00 40.16 229 THR A C 1
ATOM 1818 O O . THR A 1 229 ? -2.715 13.723 21.037 1.00 40.16 229 THR A O 1
ATOM 1821 N N . HIS A 1 230 ? -4.732 13.858 19.997 1.00 38.50 230 HIS A N 1
ATOM 1822 C CA . HIS A 1 230 ? -5.183 15.128 20.563 1.00 38.50 230 HIS A CA 1
ATOM 1823 C C . HIS A 1 230 ? -5.702 14.934 21.988 1.00 38.50 230 HIS A C 1
ATOM 1825 O O . HIS A 1 230 ? -6.283 13.856 22.255 1.00 38.50 230 HIS A O 1
#

Secondary structure (DSSP, 8-state):
---GGGTGGG-SS-TTPPP-----TTSSHHHHHHHHHHHTTTSS-EEEE-SSS-TTTT-SS-EEEETT-GGGSHHHHHHHHHHHHTTS-STHHHHHHHHHHHTTEEEEEEEEEEE-TTTT--HHHHHHHHHHHHHS---GGGS-TT--S--THHHHHHHHHHHS-TTSEEEEETT--HHHHHHHHHHHHHHHHHHHHHHHTSEEEEEEEEEESSTT--EEEGGG------

Sequence (230 aa):
MATLRDLELFDHQREDAVAILVGPNGSGKSTFLRSLAESYRHENVVAVSNTPHDRFARMRGIRRISVGRSDHKPPNLVKRAVARSLDVDDSSFHQISAIMDYCGYAPRFGFRIEKARHYGSTFDDLKWKLESARDGGADENTGWGSELEYNEELPLALTFLRRHDPSELVWIDASSSALEFSVAREFVAVLRCEAILCRLKVINDLGVMLNRNDPGDTVIEMHLARVRTH

Radius of gyration: 21.35 Å; chains: 1; bounding box: 48×48×60 Å

InterPro domains:
  IPR003439 ABC transporter-like, ATP-binding domain [PF00005] (15-80)
  IPR027417 P-loop containing nucleoside triphosphate hydrolase [G3DSA:3.40.50.300] (4-195)
  IPR027417 P-loop containing nucleoside triphosphate hydrolase [SSF52540] (20-143)

Foldseek 3Di:
DDDVVVVVVVVDDDPDDDDDDDDDVVPCPLVVVLVVCLVQLQDPDEAEDADQPDSNPPDPSHHYQYPPDPCNPPFNVVLVLLLVCLVDPDPSLVVQQVVQVVLQFHSKKWKQFAFFPQFLPAPVNLVVVLVVVVVPDDPVVPVPPPLSDPDPLVRLLSVLRNPDDNVDILMDHSPDDPVNSVNSNSCSSCSSCVVVCCVSGRTVDMWIWIFGNDPVSDIDTPSPDDRDDD

Organism: NCBI:txid1166078